Protein AF-A0A2V9H522-F1 (afdb_monomer_lite)

Secondary structure (DSSP, 8-state):
----S---EEEEETTEETEETTTEEE-TT--EE--SS--SSSEEEEEEEESS-TT-EEEEEEE--PPPPEEEEEESSEEESEEEEEEEEEE---TT-EEEETTEEPEEEEEETTEEEEEEEESS-EEEEEEEEEPSSS-EEPPPEEEEEE----SS-GGGSPSEET---TT--SS-TTSGGG---TTPPPPTTHHHHHHHH-TTSPP------SEETTEESS--EEEE-TT---B-EEESS-GGGSPPS-BS--TTSPPTTTTS--SS---EEEEETTTTEEEEEES-EEETTEEEESEEEEEE-

Structure (mmCIF, N/CA/C/O backbone):
data_AF-A0A2V9H522-F1
#
_entry.id   AF-A0A2V9H522-F1
#
loop_
_atom_site.group_PDB
_atom_site.id
_atom_site.type_symbol
_atom_site.label_atom_id
_atom_site.label_alt_id
_atom_site.label_comp_id
_atom_site.label_asym_id
_atom_site.label_entity_id
_atom_site.label_seq_id
_atom_site.pdbx_PDB_ins_code
_atom_site.Cartn_x
_atom_site.Cartn_y
_atom_site.Cartn_z
_atom_site.occupancy
_atom_site.B_iso_or_equiv
_atom_site.auth_seq_id
_atom_site.auth_comp_id
_atom_site.auth_asym_id
_atom_site.auth_atom_id
_atom_site.pdbx_PDB_model_num
ATOM 1 N N . MET A 1 1 ? 39.151 -26.572 -51.189 1.00 45.53 1 MET A N 1
ATOM 2 C CA . MET A 1 1 ? 39.180 -25.311 -50.421 1.00 45.53 1 MET A CA 1
ATOM 3 C C . MET A 1 1 ? 39.367 -25.676 -48.960 1.00 45.53 1 MET A C 1
ATOM 5 O O . MET A 1 1 ? 38.482 -26.307 -48.399 1.00 45.53 1 MET A O 1
ATOM 9 N N . SER A 1 2 ? 40.539 -25.410 -48.381 1.00 53.78 2 SER A N 1
ATOM 10 C CA . SER A 1 2 ? 40.753 -25.578 -46.941 1.00 53.78 2 SER A CA 1
ATOM 11 C C . SER A 1 2 ? 40.056 -24.422 -46.230 1.00 53.78 2 SER A C 1
ATOM 13 O O . SER A 1 2 ? 40.444 -23.272 -46.426 1.00 53.78 2 SER A O 1
ATOM 15 N N . GLY A 1 3 ? 39.010 -24.708 -45.455 1.00 59.16 3 GLY A N 1
ATOM 16 C CA . GLY A 1 3 ? 38.446 -23.713 -44.546 1.00 59.16 3 GLY A CA 1
ATOM 17 C C . GLY A 1 3 ? 39.536 -23.206 -43.603 1.00 59.16 3 GLY A C 1
ATOM 18 O O . GLY A 1 3 ? 40.419 -23.964 -43.198 1.00 59.16 3 GLY A O 1
ATOM 19 N N . THR A 1 4 ? 39.516 -21.916 -43.294 1.00 58.12 4 THR A N 1
ATOM 20 C CA . THR A 1 4 ? 40.429 -21.329 -42.313 1.00 58.12 4 THR A CA 1
ATOM 21 C C . THR A 1 4 ? 40.199 -21.978 -40.945 1.00 58.12 4 THR A C 1
ATOM 23 O O . THR A 1 4 ? 39.056 -22.141 -40.528 1.00 58.12 4 THR A O 1
ATOM 26 N N . THR A 1 5 ? 41.261 -22.338 -40.222 1.00 72.00 5 THR A N 1
ATOM 27 C CA . THR A 1 5 ? 41.184 -23.062 -38.935 1.00 72.00 5 THR A CA 1
ATOM 28 C C . THR A 1 5 ? 40.737 -22.207 -37.747 1.00 72.00 5 THR A C 1
ATOM 30 O O . THR A 1 5 ? 40.576 -22.741 -36.653 1.00 72.00 5 THR A O 1
ATOM 33 N N . ASN A 1 6 ? 40.551 -20.896 -37.932 1.00 79.94 6 ASN A N 1
ATOM 34 C CA . ASN A 1 6 ? 40.132 -19.976 -36.879 1.00 79.94 6 ASN A CA 1
ATOM 35 C C . ASN A 1 6 ? 38.609 -19.728 -36.945 1.00 79.94 6 ASN A C 1
ATOM 37 O O . ASN A 1 6 ? 38.170 -18.992 -37.829 1.00 79.94 6 ASN A O 1
ATOM 41 N N . PRO A 1 7 ? 37.803 -20.303 -36.029 1.00 81.69 7 PRO A N 1
ATOM 42 C CA . PRO A 1 7 ? 36.355 -20.103 -35.992 1.00 81.69 7 PRO A CA 1
ATOM 43 C C . PRO A 1 7 ? 35.932 -18.807 -35.277 1.00 81.69 7 PRO A C 1
ATOM 45 O O . PRO A 1 7 ? 34.737 -18.570 -35.118 1.00 81.69 7 PRO A O 1
ATOM 48 N N . ALA A 1 8 ? 36.875 -17.993 -34.788 1.00 88.69 8 ALA A N 1
ATOM 49 C CA . ALA A 1 8 ? 36.554 -16.810 -33.999 1.00 88.69 8 ALA A CA 1
ATOM 50 C C . ALA A 1 8 ? 35.873 -15.715 -34.834 1.00 88.69 8 ALA A C 1
ATOM 52 O O . ALA A 1 8 ? 36.138 -15.537 -36.027 1.00 88.69 8 ALA A O 1
ATOM 53 N N . VAL A 1 9 ? 35.018 -14.941 -34.168 1.00 94.06 9 VAL A N 1
ATOM 54 C CA . VAL A 1 9 ? 34.216 -13.874 -34.770 1.00 94.06 9 VAL A CA 1
ATOM 55 C C . VAL A 1 9 ? 34.305 -12.623 -33.900 1.00 94.06 9 VAL A C 1
ATOM 57 O O . VAL A 1 9 ? 34.305 -12.713 -32.674 1.00 94.06 9 VAL A O 1
ATOM 60 N N . SER A 1 10 ? 34.380 -11.452 -34.528 1.00 95.00 10 SER A N 1
ATOM 61 C CA . SER A 1 10 ? 34.257 -10.160 -33.852 1.00 95.00 10 SER A CA 1
ATOM 62 C C . SER A 1 10 ? 32.830 -9.636 -33.991 1.00 95.00 10 SER A C 1
ATOM 64 O O . SER A 1 10 ? 32.297 -9.568 -35.104 1.00 95.00 10 SER A O 1
ATOM 66 N N . TRP A 1 11 ? 32.223 -9.267 -32.864 1.00 97.56 11 TRP A N 1
ATOM 67 C CA . TRP A 1 11 ? 30.846 -8.788 -32.788 1.00 97.56 11 TRP A CA 1
ATOM 68 C C . TRP A 1 11 ? 30.783 -7.268 -32.666 1.00 97.56 11 TRP A C 1
ATOM 70 O O . TRP A 1 11 ? 31.504 -6.666 -31.867 1.00 97.56 11 TRP A O 1
ATOM 80 N N . SER A 1 12 ? 29.885 -6.642 -33.425 1.00 97.50 12 SER A N 1
ATOM 81 C CA . SER A 1 12 ? 29.573 -5.218 -33.295 1.00 97.50 12 SER A CA 1
ATOM 82 C C . SER A 1 12 ? 28.071 -4.941 -33.276 1.00 97.50 12 SER A C 1
ATOM 84 O O . SER A 1 12 ? 27.280 -5.673 -33.873 1.00 97.50 12 SER A O 1
ATOM 86 N N . VAL A 1 13 ? 27.697 -3.856 -32.593 1.00 97.94 13 VAL A N 1
ATOM 87 C CA . VAL A 1 13 ? 26.346 -3.276 -32.573 1.00 97.94 13 VAL A CA 1
ATOM 88 C C . VAL A 1 13 ? 26.419 -1.930 -33.282 1.00 97.94 13 VAL A C 1
ATOM 90 O O . VAL A 1 13 ? 27.234 -1.089 -32.913 1.00 97.94 13 VAL A O 1
ATOM 93 N N . ASN A 1 14 ? 25.605 -1.725 -34.318 1.00 96.38 14 ASN A N 1
ATOM 94 C CA . ASN A 1 14 ? 25.612 -0.517 -35.154 1.00 96.38 14 ASN A CA 1
ATOM 95 C C . ASN A 1 14 ? 27.018 -0.144 -35.675 1.00 96.38 14 ASN A C 1
ATOM 97 O O . ASN A 1 14 ? 27.350 1.027 -35.829 1.00 96.38 14 ASN A O 1
ATOM 101 N N . GLY A 1 15 ? 27.856 -1.154 -35.938 1.00 94.75 15 GLY A N 1
ATOM 102 C CA . GLY A 1 15 ? 29.234 -0.978 -36.403 1.00 94.75 15 GLY A CA 1
ATOM 103 C C . GLY A 1 15 ? 30.273 -0.733 -35.301 1.00 94.75 15 GLY A C 1
ATOM 104 O O . GLY A 1 15 ? 31.464 -0.751 -35.597 1.00 94.75 15 GLY A O 1
ATOM 105 N N . THR A 1 16 ? 29.869 -0.569 -34.038 1.00 97.00 16 THR A N 1
ATOM 106 C CA . THR A 1 16 ? 30.786 -0.446 -32.894 1.00 97.00 16 THR A CA 1
ATOM 107 C C . THR A 1 16 ? 31.071 -1.815 -32.283 1.00 97.00 16 THR A C 1
ATOM 109 O O . THR A 1 16 ? 30.156 -2.478 -31.791 1.00 97.00 16 THR A O 1
ATOM 112 N N . THR A 1 17 ? 32.332 -2.260 -32.302 1.00 96.75 17 THR A N 1
ATOM 113 C CA . THR A 1 17 ? 32.759 -3.523 -31.671 1.00 96.75 17 THR A CA 1
ATOM 114 C C . THR A 1 17 ? 32.362 -3.553 -30.197 1.00 96.75 17 THR A C 1
ATOM 116 O O . THR A 1 17 ? 32.656 -2.613 -29.465 1.00 96.75 17 THR A O 1
ATOM 119 N N . GLY A 1 18 ? 31.666 -4.607 -29.769 1.00 95.88 18 GLY A N 1
ATOM 120 C CA . GLY A 1 18 ? 31.135 -4.743 -28.405 1.00 95.88 18 GLY A CA 1
ATOM 121 C C . GLY A 1 18 ? 29.928 -3.852 -28.067 1.00 95.88 18 GLY A C 1
ATOM 122 O O . GLY A 1 18 ? 29.261 -4.097 -27.065 1.00 95.88 18 GLY A O 1
ATOM 123 N N . GLY A 1 19 ? 29.592 -2.874 -28.914 1.00 96.88 19 GLY A N 1
ATOM 124 C CA . GLY A 1 19 ? 28.451 -1.971 -28.753 1.00 96.88 19 GLY A CA 1
ATOM 125 C C . GLY A 1 19 ? 28.673 -0.804 -27.786 1.00 96.88 19 GLY A C 1
ATOM 126 O O . GLY A 1 19 ? 29.803 -0.437 -27.468 1.00 96.88 19 GLY A O 1
ATOM 127 N N . THR A 1 20 ? 27.576 -0.179 -27.354 1.00 95.94 20 THR A N 1
ATOM 128 C CA . THR A 1 20 ? 27.571 0.992 -26.458 1.00 95.94 20 THR A CA 1
ATOM 129 C C . THR A 1 20 ? 26.445 0.877 -25.435 1.00 95.94 20 THR A C 1
ATOM 131 O O . THR A 1 20 ? 25.473 0.158 -25.637 1.00 95.94 20 THR A O 1
ATOM 134 N N . THR A 1 21 ? 26.490 1.656 -24.356 1.00 93.62 21 THR A N 1
ATOM 135 C CA . THR A 1 21 ? 25.381 1.704 -23.385 1.00 93.62 21 THR A CA 1
ATOM 136 C C . THR A 1 21 ? 24.073 2.262 -23.963 1.00 93.62 21 THR A C 1
ATOM 138 O O . THR A 1 21 ? 23.021 2.059 -23.367 1.00 93.62 21 THR A O 1
ATOM 141 N N . THR A 1 22 ? 24.113 2.936 -25.119 1.00 93.25 22 THR A N 1
ATOM 142 C CA . THR A 1 22 ? 22.935 3.517 -25.788 1.00 93.25 22 THR A CA 1
ATOM 143 C C . THR A 1 22 ? 22.304 2.593 -26.827 1.00 93.25 22 THR A C 1
ATOM 145 O O . THR A 1 22 ? 21.095 2.635 -27.017 1.00 93.25 22 THR A O 1
ATOM 148 N N . SER A 1 23 ? 23.098 1.756 -27.503 1.00 94.06 23 SER A N 1
ATOM 149 C CA . SER A 1 23 ? 22.604 0.767 -28.479 1.00 94.06 23 SER A CA 1
ATOM 150 C C . SER A 1 23 ? 22.557 -0.658 -27.916 1.00 94.06 23 SER A C 1
ATOM 152 O O . SER A 1 23 ? 22.087 -1.570 -28.593 1.00 94.06 23 SER A O 1
ATOM 154 N N . GLY A 1 24 ? 23.031 -0.858 -26.686 1.00 96.38 24 GLY A N 1
ATOM 155 C CA . GLY A 1 24 ? 23.267 -2.163 -26.074 1.00 96.38 24 GLY A CA 1
ATOM 156 C C . GLY A 1 24 ? 24.660 -2.708 -26.382 1.00 96.38 24 GLY A C 1
ATOM 157 O O . GLY A 1 24 ? 25.361 -2.232 -27.283 1.00 96.38 24 GLY A O 1
ATOM 158 N N . THR A 1 25 ? 25.060 -3.715 -25.615 1.00 97.25 25 THR A N 1
ATOM 159 C CA . THR A 1 25 ? 26.374 -4.356 -25.714 1.00 97.25 25 THR A CA 1
ATOM 160 C C . THR A 1 25 ? 26.246 -5.792 -26.201 1.00 97.25 25 THR A C 1
ATOM 162 O O . THR A 1 25 ? 25.209 -6.427 -26.028 1.00 97.25 25 THR A O 1
ATOM 165 N N . ILE A 1 26 ? 27.295 -6.312 -26.833 1.00 97.50 26 ILE A N 1
ATOM 166 C CA . ILE A 1 26 ? 27.371 -7.708 -27.274 1.00 97.50 26 ILE A CA 1
ATOM 167 C C . ILE A 1 26 ? 28.707 -8.310 -26.843 1.00 97.50 26 ILE A C 1
ATOM 169 O O . ILE A 1 26 ? 29.757 -7.697 -27.045 1.00 97.50 26 ILE A O 1
ATOM 173 N N . ASP A 1 27 ? 28.668 -9.481 -26.211 1.00 95.62 27 ASP A N 1
ATOM 174 C CA . ASP A 1 27 ? 29.878 -10.168 -25.756 1.00 95.62 27 ASP A CA 1
ATOM 175 C C . ASP A 1 27 ? 30.561 -10.966 -26.886 1.00 95.62 27 ASP A C 1
ATOM 177 O O . ASP A 1 27 ? 30.080 -11.054 -28.018 1.00 95.62 27 ASP A O 1
ATOM 181 N N . THR A 1 28 ? 31.715 -11.567 -26.590 1.00 93.56 28 THR A N 1
ATOM 182 C CA . THR A 1 28 ? 32.471 -12.377 -27.561 1.00 93.56 28 THR A CA 1
ATOM 183 C C . THR A 1 28 ? 31.778 -13.689 -27.941 1.00 93.56 28 THR A C 1
ATOM 185 O O . THR A 1 28 ? 32.116 -14.267 -28.974 1.00 93.56 28 THR A O 1
ATOM 188 N N . SER A 1 29 ? 30.799 -14.143 -27.152 1.00 92.94 29 SER A N 1
ATOM 189 C CA . SER A 1 29 ? 29.962 -15.313 -27.446 1.00 92.94 29 SER A CA 1
ATOM 190 C C . SER A 1 29 ? 28.741 -14.960 -28.305 1.00 92.94 29 SER A C 1
ATOM 192 O O . SER A 1 29 ? 28.015 -15.856 -28.725 1.00 92.94 29 SER A O 1
ATOM 194 N N . GLY A 1 30 ? 28.523 -13.673 -28.598 1.00 92.69 30 GLY A N 1
ATOM 195 C CA . GLY A 1 30 ? 27.377 -13.184 -29.359 1.00 92.69 30 GLY A CA 1
ATOM 196 C C . GLY A 1 30 ? 26.125 -12.938 -28.513 1.00 92.69 30 GLY A C 1
ATOM 197 O O . GLY A 1 30 ? 25.051 -12.735 -29.078 1.00 92.69 30 GLY A O 1
ATOM 198 N N . ASN A 1 31 ? 26.229 -12.928 -27.179 1.00 95.44 31 ASN A N 1
ATOM 199 C CA . ASN A 1 31 ? 25.099 -12.597 -26.316 1.00 95.44 31 ASN A CA 1
ATOM 200 C C . ASN A 1 31 ? 24.924 -11.081 -26.255 1.00 95.44 31 ASN A C 1
ATOM 202 O O . ASN A 1 31 ? 25.805 -10.349 -25.796 1.00 95.44 31 ASN A O 1
ATOM 206 N N . TYR A 1 32 ? 23.769 -10.613 -26.715 1.00 95.88 32 TYR A N 1
ATOM 207 C CA . TYR A 1 32 ? 23.407 -9.204 -26.695 1.00 95.88 32 TYR A CA 1
ATOM 208 C C . TYR A 1 32 ? 22.666 -8.832 -25.404 1.00 95.88 32 TYR A C 1
ATOM 210 O O . TYR A 1 32 ? 21.736 -9.523 -24.989 1.00 95.88 32 TYR A O 1
ATOM 218 N N . THR A 1 33 ? 23.041 -7.704 -24.802 1.00 95.56 33 THR A N 1
ATOM 219 C CA . THR A 1 33 ? 22.343 -7.070 -23.678 1.00 95.56 33 THR A CA 1
ATOM 220 C C . THR A 1 33 ? 21.752 -5.739 -24.135 1.00 95.56 33 THR A C 1
ATOM 222 O O . THR A 1 33 ? 22.480 -4.828 -24.540 1.00 95.56 33 THR A O 1
ATOM 225 N N . ALA A 1 34 ? 20.424 -5.624 -24.060 1.00 93.44 34 ALA A N 1
ATOM 226 C CA . ALA A 1 34 ? 19.705 -4.410 -24.435 1.00 93.44 34 ALA A CA 1
ATOM 227 C C . ALA A 1 34 ? 20.054 -3.226 -23.510 1.00 93.44 34 ALA A C 1
ATOM 229 O O . ALA A 1 34 ? 20.316 -3.430 -22.320 1.00 93.44 34 ALA A O 1
ATOM 230 N N . PRO A 1 35 ? 20.042 -1.984 -24.025 1.00 92.62 35 PRO A N 1
ATOM 231 C CA . PRO A 1 35 ? 20.231 -0.798 -23.202 1.00 92.62 35 PRO A CA 1
ATOM 232 C C . PRO A 1 35 ? 19.041 -0.592 -22.252 1.00 92.62 35 PRO A C 1
ATOM 234 O O . PRO A 1 35 ? 17.925 -1.034 -22.521 1.00 92.62 35 PRO A O 1
ATOM 237 N N . ALA A 1 36 ? 19.267 0.128 -21.149 1.00 85.69 36 ALA A N 1
ATOM 238 C CA . ALA A 1 36 ? 18.215 0.437 -20.173 1.00 85.69 36 ALA A CA 1
ATOM 239 C C . ALA A 1 36 ? 17.115 1.358 -20.737 1.00 85.69 36 ALA A C 1
ATOM 241 O O . ALA A 1 36 ? 15.971 1.301 -20.294 1.00 85.69 36 ALA A O 1
ATOM 242 N N . ALA A 1 37 ? 17.463 2.197 -21.716 1.00 88.38 37 ALA A N 1
ATOM 243 C CA . ALA A 1 37 ? 16.530 3.013 -22.481 1.00 88.38 37 ALA A CA 1
ATOM 244 C C . ALA A 1 37 ? 16.628 2.631 -23.958 1.00 88.38 37 ALA A C 1
ATOM 246 O O . ALA A 1 37 ? 17.730 2.466 -24.484 1.00 88.38 37 ALA A O 1
ATOM 247 N N . LEU A 1 38 ? 15.482 2.501 -24.626 1.00 91.88 38 LEU A N 1
ATOM 248 C CA . LEU A 1 38 ? 15.458 2.151 -26.040 1.00 91.88 38 LEU A CA 1
ATOM 249 C C . LEU A 1 38 ? 16.067 3.276 -26.895 1.00 91.88 38 LEU A C 1
ATOM 251 O O . LEU A 1 38 ? 15.751 4.448 -26.673 1.00 91.88 38 LEU A O 1
ATOM 255 N N . PRO A 1 39 ? 16.906 2.944 -27.893 1.00 92.12 39 PRO A N 1
ATOM 256 C CA . PRO A 1 39 ? 17.404 3.927 -28.842 1.00 92.12 39 PRO A CA 1
ATOM 257 C C . PRO A 1 39 ? 16.268 4.448 -29.733 1.00 92.12 39 PRO A C 1
ATOM 259 O O . PRO A 1 39 ? 15.235 3.797 -29.898 1.00 92.12 39 PRO A O 1
ATOM 262 N N . ASN A 1 40 ? 16.470 5.619 -30.338 1.00 89.69 40 ASN A N 1
ATOM 263 C CA . ASN A 1 40 ? 15.585 6.161 -31.367 1.00 89.69 40 ASN A CA 1
ATOM 264 C C . ASN A 1 40 ? 16.394 6.408 -32.655 1.00 89.69 40 ASN A C 1
ATOM 266 O O . ASN A 1 40 ? 17.256 7.290 -32.646 1.00 89.69 40 ASN A O 1
ATOM 270 N N . PRO A 1 41 ? 16.155 5.655 -33.746 1.00 91.62 41 PRO A N 1
ATOM 271 C CA . PRO A 1 41 ? 15.150 4.595 -33.898 1.00 91.62 41 PRO A CA 1
ATOM 272 C C . PRO A 1 41 ? 15.444 3.359 -33.030 1.00 91.62 41 PRO A C 1
ATOM 274 O O . PRO A 1 41 ? 16.598 3.047 -32.749 1.00 91.62 41 PRO A O 1
ATOM 277 N N . ASN A 1 42 ? 14.404 2.609 -32.648 1.00 94.75 42 ASN A N 1
ATOM 278 C CA . ASN A 1 42 ? 14.508 1.419 -31.786 1.00 94.75 42 ASN A CA 1
ATOM 279 C C . ASN A 1 42 ? 15.026 0.171 -32.521 1.00 94.75 42 ASN A C 1
ATOM 281 O O . ASN A 1 42 ? 14.764 -0.954 -32.104 1.00 94.75 42 ASN A O 1
ATOM 285 N N . THR A 1 43 ? 15.723 0.353 -33.638 1.00 96.06 43 THR A N 1
ATOM 286 C CA . THR A 1 43 ? 16.298 -0.735 -34.428 1.00 96.06 43 THR A CA 1
ATOM 287 C C . THR A 1 43 ? 17.813 -0.631 -34.389 1.00 96.06 43 THR A C 1
ATOM 289 O O . THR A 1 43 ? 18.375 0.446 -34.581 1.00 96.06 43 THR A O 1
ATOM 292 N N . ILE A 1 44 ? 18.471 -1.761 -34.160 1.00 97.12 44 ILE A N 1
ATOM 293 C CA . ILE A 1 44 ? 19.926 -1.894 -34.180 1.00 97.12 44 ILE A CA 1
ATOM 294 C C . ILE A 1 44 ? 20.353 -2.905 -35.244 1.00 97.12 44 ILE A C 1
ATOM 296 O O . ILE A 1 44 ? 19.561 -3.736 -35.684 1.00 97.12 44 ILE A O 1
ATOM 300 N N . THR A 1 45 ? 21.620 -2.861 -35.637 1.00 97.69 45 THR A N 1
ATOM 301 C CA . THR A 1 45 ? 22.248 -3.862 -36.504 1.00 97.69 45 THR A CA 1
ATOM 302 C C . THR A 1 45 ? 23.323 -4.606 -35.729 1.00 97.69 45 THR A C 1
ATOM 304 O O . THR A 1 45 ? 24.278 -3.992 -35.258 1.00 97.69 45 THR A O 1
ATOM 307 N N . ILE A 1 46 ? 23.197 -5.927 -35.626 1.00 97.56 46 ILE A N 1
ATOM 308 C CA . ILE A 1 46 ? 24.250 -6.807 -35.114 1.00 97.56 46 ILE A CA 1
ATOM 309 C C . ILE A 1 46 ? 25.063 -7.319 -36.295 1.00 97.56 46 ILE A C 1
ATOM 311 O O . ILE A 1 46 ? 24.490 -7.794 -37.277 1.00 97.56 46 ILE A O 1
ATOM 315 N N . ARG A 1 47 ? 26.392 -7.248 -36.201 1.00 97.44 47 ARG A N 1
ATOM 316 C CA . ARG A 1 47 ? 27.305 -7.772 -37.222 1.00 97.44 47 ARG A CA 1
ATOM 317 C C . ARG A 1 47 ? 28.338 -8.704 -36.604 1.00 97.44 47 ARG A C 1
ATOM 319 O O . ARG A 1 47 ? 28.992 -8.344 -35.629 1.00 97.44 47 ARG A O 1
ATOM 326 N N . ALA A 1 48 ? 28.514 -9.862 -37.233 1.00 97.00 48 ALA A N 1
ATOM 327 C CA . ALA A 1 48 ? 29.566 -10.824 -36.941 1.00 97.00 48 ALA A CA 1
ATOM 328 C C . ALA A 1 48 ? 30.588 -10.793 -38.087 1.00 97.00 48 ALA A C 1
ATOM 330 O O . ALA A 1 48 ? 30.221 -10.995 -39.246 1.00 97.00 48 ALA A O 1
ATOM 331 N N . THR A 1 49 ? 31.854 -10.513 -37.784 1.00 96.25 49 THR A N 1
ATOM 332 C CA . THR A 1 49 ? 32.950 -10.458 -38.770 1.00 96.25 49 THR A CA 1
ATOM 333 C C . THR A 1 49 ? 33.955 -11.568 -38.499 1.00 96.25 49 THR A C 1
ATOM 335 O O . THR A 1 49 ? 34.409 -11.707 -37.363 1.00 96.25 49 THR A O 1
ATOM 338 N N . SER A 1 50 ? 34.300 -12.359 -39.518 1.00 94.38 50 SER A N 1
ATOM 339 C CA . SER A 1 50 ? 35.259 -13.459 -39.377 1.00 94.38 50 SER A CA 1
ATOM 340 C C . SER A 1 50 ? 36.626 -12.933 -38.939 1.00 94.38 50 SER A C 1
ATOM 342 O O . SER A 1 50 ? 37.170 -12.005 -39.535 1.00 94.38 50 SER A O 1
ATOM 344 N N . ALA A 1 51 ? 37.206 -13.545 -37.904 1.00 90.00 51 ALA A N 1
ATOM 345 C CA . ALA A 1 51 ? 38.570 -13.233 -37.486 1.00 90.00 51 ALA A CA 1
ATOM 346 C C . ALA A 1 51 ? 39.622 -13.784 -38.466 1.00 90.00 51 ALA A C 1
ATOM 348 O O . ALA A 1 51 ? 40.767 -13.340 -38.449 1.00 90.00 51 ALA A O 1
ATOM 349 N N . ALA A 1 52 ? 39.252 -14.760 -39.301 1.00 90.44 52 ALA A N 1
ATOM 350 C CA . ALA A 1 52 ? 40.137 -15.350 -40.302 1.00 90.44 52 ALA A CA 1
ATOM 351 C C . ALA A 1 52 ? 40.134 -14.592 -41.640 1.00 90.44 52 ALA A C 1
ATOM 353 O O . ALA A 1 52 ? 41.116 -14.649 -42.375 1.00 90.44 52 ALA A O 1
ATOM 354 N N . ASP A 1 53 ? 39.038 -13.896 -41.949 1.00 91.19 53 ASP A N 1
ATOM 355 C CA . ASP A 1 53 ? 38.867 -13.085 -43.155 1.00 91.19 53 ASP A CA 1
ATOM 356 C C . ASP A 1 53 ? 37.975 -11.880 -42.834 1.00 91.19 53 ASP A C 1
ATOM 358 O O . ASP A 1 53 ? 36.751 -11.989 -42.774 1.00 91.19 53 ASP A O 1
ATOM 362 N N . ALA A 1 54 ? 38.589 -10.710 -42.654 1.00 89.38 54 ALA A N 1
ATOM 363 C CA . ALA A 1 54 ? 37.875 -9.486 -42.291 1.00 89.38 54 ALA A CA 1
ATOM 364 C C . ALA A 1 54 ? 36.899 -8.985 -43.378 1.00 89.38 54 ALA A C 1
ATOM 366 O O . ALA A 1 54 ? 36.072 -8.116 -43.098 1.00 89.38 54 ALA A O 1
ATOM 367 N N . SER A 1 55 ? 36.975 -9.512 -44.608 1.00 91.75 55 SER A N 1
ATOM 368 C CA . SER A 1 55 ? 36.014 -9.205 -45.673 1.00 91.75 55 SER A CA 1
ATOM 369 C C . SER A 1 55 ? 34.722 -10.028 -45.564 1.00 91.75 55 SER A C 1
ATOM 371 O O . SER A 1 55 ? 33.679 -9.611 -46.071 1.00 91.75 55 SER A O 1
ATOM 373 N N . ALA A 1 56 ? 34.756 -11.155 -44.845 1.00 93.75 56 ALA A N 1
ATOM 374 C CA . ALA A 1 56 ? 33.609 -12.022 -44.625 1.00 93.75 56 ALA A CA 1
ATOM 375 C C . ALA A 1 56 ? 32.835 -11.610 -43.358 1.00 93.75 56 ALA A C 1
ATOM 377 O O . ALA A 1 56 ? 33.354 -11.638 -42.239 1.00 93.75 56 ALA A O 1
ATOM 378 N N . SER A 1 57 ? 31.555 -11.260 -43.516 1.00 95.62 57 SER A N 1
ATOM 379 C CA . SER A 1 57 ? 30.678 -10.926 -42.387 1.00 95.62 57 SER A CA 1
ATOM 380 C C . SER A 1 57 ? 29.213 -11.254 -42.657 1.00 95.62 57 SER A C 1
ATOM 382 O O . SER A 1 57 ? 28.778 -11.232 -43.805 1.00 95.62 57 SER A O 1
ATOM 384 N N . GLY A 1 58 ? 28.452 -11.484 -41.588 1.00 96.38 58 GLY A N 1
ATOM 385 C CA . GLY A 1 58 ? 26.991 -11.543 -41.605 1.00 96.38 58 GLY A CA 1
ATOM 386 C C . GLY A 1 58 ? 26.400 -10.459 -40.707 1.00 96.38 58 GLY A C 1
ATOM 387 O O . GLY A 1 58 ? 27.008 -10.084 -39.702 1.00 96.38 58 GLY A O 1
ATOM 388 N N . SER A 1 59 ? 25.223 -9.946 -41.057 1.00 96.50 59 SER A N 1
ATOM 389 C CA . SER A 1 59 ? 24.521 -8.940 -40.256 1.00 96.50 59 SER A CA 1
ATOM 390 C C . SER A 1 59 ? 23.030 -9.221 -40.156 1.00 96.50 59 SER A C 1
ATOM 392 O O . SER A 1 59 ? 22.432 -9.709 -41.113 1.00 96.50 59 SER A O 1
ATOM 394 N N . SER A 1 60 ? 22.430 -8.838 -39.032 1.00 96.56 60 SER A N 1
ATOM 395 C CA . SER A 1 60 ? 20.983 -8.863 -38.814 1.00 96.56 60 SER A CA 1
ATOM 396 C C . SER A 1 60 ? 20.517 -7.546 -38.211 1.00 96.56 60 SER A C 1
ATOM 398 O O . SER A 1 60 ? 21.185 -6.994 -37.335 1.00 96.56 60 SER A O 1
ATOM 400 N N . SER A 1 61 ? 19.354 -7.064 -38.646 1.00 95.75 61 SER A N 1
ATOM 401 C CA . SER A 1 61 ? 18.646 -5.993 -37.944 1.00 95.75 61 SER A CA 1
ATOM 402 C C . SER A 1 61 ? 17.796 -6.584 -36.817 1.00 95.75 61 SER A C 1
ATOM 404 O O . SER A 1 61 ? 17.283 -7.697 -36.937 1.00 95.75 61 SER A O 1
ATOM 406 N N . VAL A 1 62 ? 17.694 -5.863 -35.702 1.00 95.31 62 VAL A N 1
ATOM 407 C CA . VAL A 1 62 ? 16.911 -6.251 -34.524 1.00 95.31 62 VAL A CA 1
ATOM 408 C C . VAL A 1 62 ? 16.123 -5.040 -34.051 1.00 95.31 62 VAL A C 1
ATOM 410 O O . VAL A 1 62 ? 16.700 -3.984 -33.795 1.00 95.31 62 VAL A O 1
ATOM 413 N N . THR A 1 63 ? 14.809 -5.194 -33.913 1.00 95.94 63 THR A N 1
ATOM 414 C CA . THR A 1 63 ? 13.941 -4.181 -33.307 1.00 95.94 63 THR A CA 1
ATOM 415 C C . THR A 1 63 ? 13.827 -4.443 -31.810 1.00 95.94 63 THR A C 1
ATOM 417 O O . THR A 1 63 ? 13.439 -5.530 -31.387 1.00 95.94 63 THR A O 1
ATOM 420 N N . LEU A 1 64 ? 14.165 -3.441 -31.007 1.00 95.38 64 LEU A N 1
ATOM 421 C CA . LEU A 1 64 ? 14.109 -3.489 -29.554 1.00 95.38 64 LEU A CA 1
ATOM 422 C C . LEU A 1 64 ? 12.739 -3.007 -29.067 1.00 95.38 64 LEU A C 1
ATOM 424 O O . LEU A 1 64 ? 12.232 -1.971 -29.506 1.00 95.38 64 LEU A O 1
ATOM 428 N N . LEU A 1 65 ? 12.146 -3.768 -28.153 1.00 95.31 65 LEU A N 1
ATOM 429 C CA . LEU A 1 65 ? 10.827 -3.527 -27.575 1.00 95.31 65 LEU A CA 1
ATOM 430 C C . LEU A 1 65 ? 10.959 -3.357 -26.061 1.00 95.31 65 LEU A C 1
ATOM 432 O O . LEU A 1 65 ? 11.841 -3.961 -25.448 1.00 95.31 65 LEU A O 1
ATOM 436 N N . ASN A 1 66 ? 10.078 -2.560 -25.456 1.00 95.12 66 ASN A N 1
ATOM 437 C CA . ASN A 1 66 ? 10.003 -2.483 -24.004 1.00 95.12 66 ASN A CA 1
ATOM 438 C C . ASN A 1 66 ? 9.617 -3.856 -23.434 1.00 95.12 66 ASN A C 1
ATOM 440 O O . ASN A 1 66 ? 8.815 -4.576 -24.037 1.00 95.12 66 ASN A O 1
ATOM 444 N N . PRO A 1 67 ? 10.187 -4.245 -22.283 1.00 95.00 67 PRO A N 1
ATOM 445 C CA . PRO A 1 67 ? 9.857 -5.517 -21.667 1.00 95.00 67 PRO A CA 1
ATOM 446 C C . PRO A 1 67 ? 8.425 -5.506 -21.125 1.00 95.00 67 PRO A C 1
ATOM 448 O O . PRO A 1 67 ? 7.893 -4.454 -20.765 1.00 95.00 67 PRO A O 1
ATOM 451 N N . THR A 1 68 ? 7.833 -6.689 -20.966 1.00 96.81 68 THR A N 1
ATOM 452 C CA . THR A 1 68 ? 6.591 -6.837 -20.199 1.00 96.81 68 THR A CA 1
ATOM 453 C C . THR A 1 68 ? 6.863 -6.585 -18.715 1.00 96.81 68 THR A C 1
ATOM 455 O O . THR A 1 68 ? 7.726 -7.268 -18.143 1.00 96.81 68 THR A O 1
ATOM 458 N N . PRO A 1 69 ? 6.181 -5.607 -18.088 1.00 98.12 69 PRO A N 1
ATOM 459 C CA . PRO A 1 69 ? 6.365 -5.311 -16.676 1.00 98.12 69 PRO A CA 1
ATOM 460 C C . PRO A 1 69 ? 5.795 -6.438 -15.811 1.00 98.12 69 PRO A C 1
ATOM 462 O O . PRO A 1 69 ? 4.820 -7.094 -16.178 1.00 98.12 69 PRO A O 1
ATOM 465 N N . SER A 1 70 ? 6.385 -6.648 -14.636 1.00 98.12 70 SER A N 1
ATOM 466 C CA . SER A 1 70 ? 5.856 -7.569 -13.628 1.00 98.12 70 SER A CA 1
ATOM 467 C C . SER A 1 70 ? 5.474 -6.780 -12.392 1.00 98.12 70 SER A C 1
ATOM 469 O O . SER A 1 70 ? 6.339 -6.182 -11.759 1.00 98.12 70 SER A O 1
ATOM 471 N N . LEU A 1 71 ? 4.195 -6.812 -12.037 1.00 98.25 71 LEU A N 1
ATOM 472 C CA . LEU A 1 71 ? 3.671 -6.227 -10.811 1.00 98.25 71 LEU A CA 1
ATOM 473 C C . LEU A 1 71 ? 3.715 -7.277 -9.696 1.00 98.25 71 LEU A C 1
ATOM 475 O O . LEU A 1 71 ? 3.250 -8.395 -9.901 1.00 98.25 71 LEU A O 1
ATOM 479 N N . THR A 1 72 ? 4.291 -6.936 -8.541 1.00 96.25 72 THR A N 1
ATOM 480 C CA . THR A 1 72 ? 4.405 -7.858 -7.395 1.00 96.25 72 THR A CA 1
ATOM 481 C C . THR A 1 72 ? 3.762 -7.330 -6.121 1.00 96.25 72 THR A C 1
ATOM 483 O O . THR A 1 72 ? 3.456 -8.128 -5.242 1.00 96.25 72 THR A O 1
ATOM 486 N N . GLY A 1 73 ? 3.546 -6.018 -5.996 1.00 91.94 73 GLY A N 1
ATOM 487 C CA . GLY A 1 73 ? 2.890 -5.455 -4.822 1.00 91.94 73 GLY A CA 1
ATOM 488 C C . GLY A 1 73 ? 2.390 -4.029 -5.017 1.00 91.94 73 GLY A C 1
ATOM 489 O O . GLY A 1 73 ? 2.866 -3.284 -5.876 1.00 91.94 73 GLY A O 1
ATOM 490 N N . ILE A 1 74 ? 1.428 -3.666 -4.176 1.00 95.88 74 ILE A N 1
ATOM 491 C CA . ILE A 1 74 ? 0.898 -2.314 -4.012 1.00 95.88 74 ILE A CA 1
ATOM 492 C C . ILE A 1 74 ? 0.839 -2.001 -2.514 1.00 95.88 74 ILE A C 1
ATOM 494 O O . ILE A 1 74 ? 0.595 -2.895 -1.704 1.00 95.88 74 ILE A O 1
ATOM 498 N N . ASN A 1 75 ? 1.096 -0.753 -2.139 1.00 84.25 75 ASN A N 1
ATOM 499 C CA . ASN A 1 75 ? 0.964 -0.273 -0.768 1.00 84.25 75 ASN A CA 1
ATOM 500 C C . ASN A 1 75 ? 0.384 1.153 -0.782 1.00 84.25 75 ASN A C 1
ATOM 502 O O . ASN A 1 75 ? 0.980 2.013 -1.439 1.00 84.25 75 ASN A O 1
ATOM 506 N N . PRO A 1 76 ? -0.730 1.418 -0.079 1.00 88.94 76 PRO A N 1
ATOM 507 C CA . PRO A 1 76 ? -1.553 0.463 0.678 1.00 88.94 76 PRO A CA 1
ATOM 508 C C . PRO A 1 76 ? -2.301 -0.537 -0.223 1.00 88.94 76 PRO A C 1
ATOM 510 O O . PRO A 1 76 ? -2.519 -0.287 -1.406 1.00 88.94 76 PRO A O 1
ATOM 513 N N . ALA A 1 77 ? -2.671 -1.696 0.338 1.00 79.81 77 ALA A N 1
ATOM 514 C CA . ALA A 1 77 ? -3.481 -2.717 -0.346 1.00 79.81 77 ALA A CA 1
ATOM 515 C C . ALA A 1 77 ? -4.996 -2.416 -0.297 1.00 79.81 77 ALA A C 1
ATOM 517 O O . ALA A 1 77 ? -5.794 -3.071 -0.972 1.00 79.81 77 ALA A O 1
ATOM 518 N N . SER A 1 78 ? -5.384 -1.404 0.482 1.00 82.81 78 SER A N 1
ATOM 519 C CA . SER A 1 78 ? -6.748 -0.899 0.602 1.00 82.81 78 SER A CA 1
ATOM 520 C C . SER A 1 78 ? -6.764 0.614 0.795 1.00 82.81 78 SER A C 1
ATOM 522 O O . SER A 1 78 ? -5.908 1.152 1.495 1.00 82.81 78 SER A O 1
ATOM 524 N N . VAL A 1 79 ? -7.747 1.291 0.211 1.00 82.94 79 VAL A N 1
ATOM 525 C CA . VAL A 1 79 ? -7.953 2.745 0.318 1.00 82.94 79 VAL A CA 1
ATOM 526 C C . VAL A 1 79 ? -9.442 3.050 0.485 1.00 82.94 79 VAL A C 1
ATOM 528 O O . VAL A 1 79 ? -10.279 2.208 0.173 1.00 82.94 79 VAL A O 1
ATOM 531 N N . GLY A 1 80 ? -9.791 4.249 0.945 1.00 79.12 80 GLY A N 1
ATOM 532 C CA . GLY A 1 80 ? -11.177 4.724 0.919 1.00 79.12 80 GLY A CA 1
ATOM 533 C C . GLY A 1 80 ? -11.586 5.295 -0.443 1.00 79.12 80 GLY A C 1
ATOM 534 O O . GLY A 1 80 ? -10.749 5.536 -1.319 1.00 79.12 80 GLY A O 1
ATOM 535 N N . THR A 1 81 ? -12.881 5.570 -0.617 1.00 82.88 81 THR A N 1
ATOM 536 C CA . THR A 1 81 ? -13.342 6.477 -1.681 1.00 82.88 81 THR A CA 1
ATOM 537 C C . THR A 1 81 ? -12.718 7.864 -1.521 1.00 82.88 81 THR A C 1
ATOM 539 O O . THR A 1 81 ? -12.535 8.340 -0.404 1.00 82.88 81 THR A O 1
ATOM 542 N N . GLY A 1 82 ? -12.459 8.552 -2.629 1.00 81.56 82 GLY A N 1
ATOM 543 C CA . GLY A 1 82 ? -11.741 9.824 -2.657 1.00 81.56 82 GLY A CA 1
ATOM 544 C C . GLY A 1 82 ? -10.340 9.670 -3.234 1.00 81.56 82 GLY A C 1
ATOM 545 O O . GLY A 1 82 ? -10.061 8.716 -3.963 1.00 81.56 82 GLY A O 1
ATOM 546 N N . ASN A 1 83 ? -9.478 10.647 -2.957 1.00 85.44 83 ASN A N 1
ATOM 547 C CA . ASN A 1 83 ? -8.112 10.667 -3.470 1.00 85.44 83 ASN A CA 1
ATOM 548 C C . ASN A 1 83 ? -7.234 9.667 -2.712 1.00 85.44 83 ASN A C 1
ATOM 550 O O . ASN A 1 83 ? -7.321 9.567 -1.492 1.00 85.44 83 ASN A O 1
ATOM 554 N N . PHE A 1 84 ? -6.334 8.996 -3.422 1.00 85.44 84 PHE A N 1
ATOM 555 C CA . PHE A 1 84 ? -5.375 8.069 -2.830 1.00 85.44 84 PHE A CA 1
ATOM 556 C C . PHE A 1 84 ? -4.008 8.149 -3.516 1.00 85.44 84 PHE A C 1
ATOM 558 O O . PHE A 1 84 ? -3.878 8.619 -4.652 1.00 85.44 84 PHE A O 1
ATOM 565 N N . SER A 1 85 ? -2.984 7.644 -2.827 1.00 88.88 85 SER A N 1
ATOM 566 C CA . SER A 1 85 ? -1.644 7.413 -3.366 1.00 88.88 85 SER A CA 1
ATOM 567 C C . SER A 1 85 ? -1.260 5.942 -3.210 1.00 88.88 85 SER A C 1
ATOM 569 O O . SER A 1 85 ? -1.669 5.282 -2.262 1.00 88.88 85 SER A O 1
ATOM 571 N N . LEU A 1 86 ? -0.491 5.421 -4.165 1.00 89.06 86 LEU A N 1
ATOM 572 C CA . LEU A 1 86 ? 0.020 4.055 -4.171 1.00 89.06 86 LEU A CA 1
ATOM 573 C C . LEU A 1 86 ? 1.529 4.070 -4.394 1.00 89.06 86 LEU A C 1
ATOM 575 O O . LEU A 1 86 ? 2.026 4.706 -5.327 1.00 89.06 86 LEU A O 1
ATOM 579 N N . MET A 1 87 ? 2.245 3.289 -3.595 1.00 91.25 87 MET A N 1
ATOM 580 C CA . MET A 1 87 ? 3.556 2.764 -3.944 1.00 91.25 87 MET A CA 1
ATOM 581 C C . MET A 1 87 ? 3.366 1.419 -4.645 1.00 91.25 87 MET A C 1
ATOM 583 O O . MET A 1 87 ? 2.752 0.505 -4.099 1.00 91.25 87 MET A O 1
ATOM 587 N N . VAL A 1 88 ? 3.913 1.288 -5.849 1.00 98.00 88 VAL A N 1
ATOM 588 C CA . VAL A 1 88 ? 3.781 0.095 -6.688 1.00 98.00 88 VAL A CA 1
ATOM 589 C C . VAL A 1 88 ? 5.151 -0.552 -6.841 1.00 98.00 88 VAL A C 1
ATOM 591 O O . VAL A 1 88 ? 6.099 0.104 -7.276 1.00 98.00 88 VAL A O 1
ATOM 594 N N . THR A 1 89 ? 5.270 -1.830 -6.486 1.00 97.00 89 THR A N 1
ATOM 595 C CA . T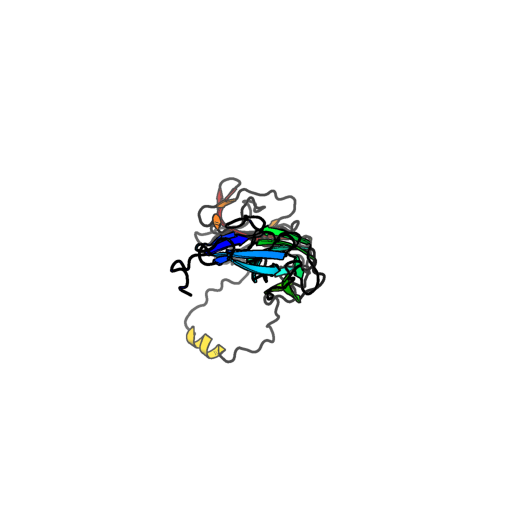HR A 1 89 ? 6.527 -2.588 -6.530 1.00 97.00 89 THR A CA 1
ATOM 596 C C . THR A 1 89 ? 6.467 -3.706 -7.562 1.00 97.00 89 THR A C 1
ATOM 598 O O . THR A 1 89 ? 5.431 -4.338 -7.787 1.00 97.00 89 THR A O 1
ATOM 601 N N . GLY A 1 90 ? 7.593 -3.947 -8.224 1.00 98.06 90 GLY A N 1
ATOM 602 C CA . GLY A 1 90 ? 7.658 -4.922 -9.300 1.00 98.06 90 GLY A CA 1
ATOM 603 C C . GLY A 1 90 ? 9.028 -5.019 -9.946 1.00 98.06 90 GLY A C 1
ATOM 604 O O . GLY A 1 90 ? 10.058 -4.791 -9.316 1.00 98.06 90 GLY A O 1
ATOM 605 N N . SER A 1 91 ? 9.044 -5.372 -11.226 1.00 97.69 91 SER A N 1
ATOM 606 C CA . SER A 1 91 ? 10.253 -5.382 -12.044 1.00 97.69 91 SER A CA 1
ATOM 607 C C . SER A 1 91 ? 9.954 -5.001 -13.488 1.00 97.69 91 SER A C 1
ATOM 609 O O . SER A 1 91 ? 8.816 -5.094 -13.957 1.00 97.69 91 SER A O 1
ATOM 611 N N . LYS A 1 92 ? 11.015 -4.616 -14.209 1.00 96.50 92 LYS A N 1
ATOM 612 C CA . LYS A 1 92 ? 10.976 -4.254 -15.633 1.00 96.50 92 LYS A CA 1
ATOM 613 C C . LYS A 1 92 ? 10.076 -3.050 -15.926 1.00 96.50 92 LYS A C 1
ATOM 615 O O . LYS A 1 92 ? 9.583 -2.916 -17.043 1.00 96.50 92 LYS A O 1
ATOM 620 N N . PHE A 1 93 ? 9.876 -2.164 -14.956 1.00 97.75 93 PHE A N 1
ATOM 621 C CA . PHE A 1 93 ? 9.295 -0.857 -15.236 1.00 97.75 93 PHE A CA 1
ATOM 622 C C . PHE A 1 93 ? 10.299 -0.023 -16.031 1.00 97.75 93 PHE A C 1
ATOM 624 O O . PHE A 1 93 ? 11.507 -0.088 -15.788 1.00 97.75 93 PHE A O 1
ATOM 631 N N . VAL A 1 94 ? 9.808 0.761 -16.982 1.00 96.19 94 VAL A N 1
ATOM 632 C CA . VAL A 1 94 ? 10.629 1.707 -17.747 1.00 96.19 94 VAL A CA 1
ATOM 633 C C . VAL A 1 94 ? 10.114 3.127 -17.543 1.00 96.19 94 VAL A C 1
ATOM 635 O O . VAL A 1 94 ? 8.985 3.333 -17.096 1.00 96.19 94 VAL A O 1
ATOM 638 N N . SER A 1 95 ? 10.932 4.125 -17.877 1.00 95.31 95 SER A N 1
ATOM 639 C CA . SER A 1 95 ? 10.472 5.515 -17.874 1.00 95.31 95 SER A CA 1
ATOM 640 C C . SER A 1 95 ? 9.255 5.667 -18.797 1.00 95.31 95 SER A C 1
ATOM 642 O O . SER A 1 95 ? 9.269 5.191 -19.933 1.00 95.31 95 SER A O 1
ATOM 644 N N . GLY A 1 96 ? 8.188 6.287 -18.289 1.00 95.62 96 GLY A N 1
ATOM 645 C CA . GLY A 1 96 ? 6.892 6.368 -18.971 1.00 95.62 96 GLY A CA 1
ATOM 646 C C . GLY A 1 96 ? 5.945 5.191 -18.708 1.00 95.62 96 GLY A C 1
ATOM 647 O O . GLY A 1 96 ? 4.884 5.140 -19.324 1.00 95.62 96 GLY A O 1
ATOM 648 N N . ALA A 1 97 ? 6.295 4.254 -17.817 1.00 98.25 97 ALA A N 1
ATOM 649 C CA . ALA A 1 97 ? 5.353 3.252 -17.323 1.00 98.25 97 ALA A CA 1
ATOM 650 C C . ALA A 1 97 ? 4.130 3.917 -16.670 1.00 98.25 97 ALA A C 1
ATOM 652 O O . ALA A 1 97 ? 4.250 4.922 -15.969 1.00 98.25 97 ALA A O 1
ATOM 653 N N . GLN A 1 98 ? 2.960 3.324 -16.890 1.00 98.62 98 GLN A N 1
ATOM 654 C CA . GLN A 1 98 ? 1.664 3.852 -16.483 1.00 98.62 98 GLN A CA 1
ATOM 655 C C . GLN A 1 98 ? 0.963 2.850 -15.563 1.00 98.62 98 GLN A C 1
ATOM 657 O O . GLN A 1 98 ? 0.708 1.718 -15.973 1.00 98.62 98 GLN A O 1
ATOM 662 N N . VAL A 1 99 ? 0.628 3.256 -14.337 1.00 98.81 99 VAL A N 1
ATOM 663 C CA . VAL A 1 99 ? -0.264 2.485 -13.458 1.00 98.81 99 VAL A CA 1
ATOM 664 C C . VAL A 1 99 ? -1.709 2.705 -13.909 1.00 98.81 99 VAL A C 1
ATOM 666 O O . VAL A 1 99 ? -2.113 3.839 -14.178 1.00 98.81 99 VAL A O 1
ATOM 669 N N . LEU A 1 100 ? -2.480 1.624 -13.995 1.00 98.69 100 LEU A N 1
ATOM 670 C CA . LEU A 1 100 ? -3.902 1.618 -14.325 1.00 98.69 100 LEU A CA 1
ATOM 671 C C . LEU A 1 100 ? -4.719 1.189 -13.101 1.00 98.69 100 LEU A C 1
ATOM 673 O O . LEU A 1 100 ? -4.379 0.202 -12.452 1.00 98.69 100 LEU A O 1
ATOM 677 N N . PHE A 1 101 ? -5.800 1.914 -12.823 1.00 97.69 101 PHE A N 1
ATOM 678 C CA . PHE A 1 101 ? -6.853 1.580 -11.865 1.00 97.69 101 PHE A CA 1
ATOM 679 C C . PHE A 1 101 ? -8.083 1.107 -12.647 1.00 97.69 101 PHE A C 1
ATOM 681 O O . PHE A 1 101 ? -8.797 1.905 -13.263 1.00 97.69 101 PHE A O 1
ATOM 688 N N . GLY A 1 102 ? -8.278 -0.210 -12.723 1.00 95.62 102 GLY A N 1
ATOM 689 C CA . GLY A 1 102 ? -9.115 -0.815 -13.755 1.00 95.62 102 GLY A CA 1
ATOM 690 C C . GLY A 1 102 ? -8.567 -0.472 -15.144 1.00 95.62 102 GLY A C 1
ATOM 691 O O . GLY A 1 102 ? -7.419 -0.774 -15.461 1.00 95.62 102 GLY A O 1
ATOM 692 N N . ALA A 1 103 ? -9.374 0.198 -15.967 1.00 93.44 103 ALA A N 1
ATOM 693 C CA . ALA A 1 103 ? -8.951 0.712 -17.273 1.00 93.44 103 ALA A CA 1
ATOM 694 C C . ALA A 1 103 ? -8.449 2.172 -17.231 1.00 93.44 103 ALA A C 1
ATOM 696 O O . ALA A 1 103 ? -7.994 2.695 -18.248 1.00 93.44 103 ALA A O 1
ATOM 697 N N . THR A 1 104 ? -8.546 2.847 -16.082 1.00 97.06 104 THR A N 1
ATOM 698 C CA . THR A 1 104 ? -8.261 4.282 -15.960 1.00 97.06 104 THR A CA 1
ATOM 699 C C . THR A 1 104 ? -6.785 4.514 -15.638 1.00 97.06 104 THR A C 1
ATOM 701 O O . THR A 1 104 ? -6.311 4.021 -14.614 1.00 97.06 104 THR A O 1
ATOM 704 N N . PRO A 1 105 ? -6.034 5.281 -16.447 1.00 98.00 105 PRO A N 1
ATOM 705 C CA . PRO A 1 105 ? -4.651 5.610 -16.128 1.00 98.00 105 PRO A CA 1
ATOM 706 C C . PRO A 1 105 ? -4.564 6.567 -14.935 1.00 98.00 105 PRO A C 1
ATOM 708 O O . PRO A 1 105 ? -5.234 7.598 -14.899 1.00 98.00 105 PRO A O 1
ATOM 711 N N . LEU A 1 106 ? -3.709 6.231 -13.969 1.00 98.44 106 LEU A N 1
ATOM 712 C CA . LEU A 1 106 ? -3.394 7.069 -12.812 1.00 98.44 106 LEU A CA 1
ATOM 713 C C . LEU A 1 106 ? -2.208 7.979 -13.100 1.00 98.44 106 LEU A C 1
ATOM 715 O O . LEU A 1 106 ? -1.300 7.585 -13.824 1.00 98.44 106 LEU A O 1
ATOM 719 N N . GLN A 1 107 ? -2.114 9.150 -12.474 1.00 97.88 107 GLN A N 1
ATOM 720 C CA . GLN A 1 107 ? -0.887 9.941 -12.581 1.00 97.88 107 GLN A CA 1
ATOM 721 C C . GLN A 1 107 ? 0.272 9.148 -11.962 1.00 97.88 107 GLN A C 1
ATOM 723 O O . GLN A 1 107 ? 0.278 8.902 -10.761 1.00 97.88 107 GLN A O 1
ATOM 728 N N . THR A 1 108 ? 1.235 8.732 -12.789 1.00 98.69 108 THR A N 1
ATOM 729 C CA . THR A 1 108 ? 2.306 7.803 -12.404 1.00 98.69 108 THR A CA 1
ATOM 730 C C . THR A 1 108 ? 3.662 8.493 -12.477 1.00 98.69 108 THR A C 1
ATOM 732 O O . THR A 1 108 ? 3.991 9.117 -13.484 1.00 98.69 108 THR A O 1
ATOM 735 N N . THR A 1 109 ? 4.464 8.345 -11.426 1.00 98.38 109 THR A N 1
ATOM 736 C CA . THR A 1 109 ? 5.862 8.774 -11.382 1.00 98.38 109 THR A CA 1
ATOM 737 C C . THR A 1 109 ? 6.761 7.546 -11.403 1.00 98.38 109 THR A C 1
ATOM 739 O O . THR A 1 109 ? 6.651 6.653 -10.560 1.00 98.38 109 THR A O 1
ATOM 742 N N . PHE A 1 110 ? 7.672 7.506 -12.373 1.00 98.19 110 PHE A N 1
ATOM 743 C CA . PHE A 1 110 ? 8.712 6.487 -12.430 1.00 98.19 110 PHE A CA 1
ATOM 744 C C . PHE A 1 110 ? 9.791 6.784 -11.388 1.00 98.19 110 PHE A C 1
ATOM 746 O O . PHE A 1 110 ? 10.447 7.821 -11.471 1.00 98.19 110 PHE A O 1
ATOM 753 N N . VAL A 1 111 ? 9.979 5.875 -10.428 1.00 97.50 111 VAL A N 1
ATOM 754 C CA . VAL A 1 111 ? 11.044 5.983 -9.421 1.00 97.50 111 VAL A CA 1
ATOM 755 C C . VAL A 1 111 ? 12.250 5.153 -9.856 1.00 97.50 111 VAL A C 1
ATOM 757 O O . VAL A 1 111 ? 13.368 5.658 -9.931 1.00 97.50 111 VAL A O 1
ATOM 760 N N . SER A 1 112 ? 12.025 3.880 -10.186 1.00 97.44 112 SER A N 1
ATOM 761 C CA . SER A 1 112 ? 13.055 2.956 -10.661 1.00 97.44 112 SER A CA 1
ATOM 762 C C . SER A 1 112 ? 12.440 1.820 -11.484 1.00 97.44 112 SER A C 1
ATOM 764 O O . SER A 1 112 ? 11.220 1.686 -11.588 1.00 97.44 112 SER A O 1
ATOM 766 N N . SER A 1 113 ? 13.277 0.931 -12.028 1.00 96.56 113 SER A N 1
ATOM 767 C CA . SER A 1 113 ? 12.804 -0.261 -12.745 1.00 96.56 113 SER A CA 1
ATOM 768 C C . SER A 1 113 ? 12.040 -1.266 -11.873 1.00 96.56 113 SER A C 1
ATOM 770 O O . SER A 1 113 ? 11.487 -2.234 -12.406 1.00 96.56 113 SER A O 1
ATOM 772 N N . THR A 1 114 ? 11.997 -1.044 -10.556 1.00 98.12 114 THR A N 1
ATOM 773 C CA . THR A 1 114 ? 11.300 -1.880 -9.575 1.00 98.12 114 THR A CA 1
ATOM 774 C C . THR A 1 114 ? 10.259 -1.129 -8.746 1.00 98.12 114 THR A C 1
ATOM 776 O O . THR A 1 114 ? 9.563 -1.758 -7.948 1.00 98.12 114 THR A O 1
ATOM 779 N N . GLN A 1 115 ? 10.118 0.190 -8.923 1.00 98.12 115 GLN A N 1
ATOM 780 C CA . GLN A 1 115 ? 9.199 1.002 -8.130 1.00 98.12 115 GLN A CA 1
ATOM 781 C C . GLN A 1 115 ? 8.580 2.153 -8.932 1.00 98.12 115 GLN A C 1
ATOM 783 O O . GLN A 1 115 ? 9.270 2.885 -9.645 1.00 98.12 115 GLN A O 1
ATOM 788 N N . LEU A 1 116 ? 7.274 2.345 -8.755 1.00 98.56 116 LEU A N 1
ATOM 789 C CA . LEU A 1 116 ? 6.517 3.508 -9.217 1.00 98.56 116 LEU A CA 1
ATOM 790 C C . LEU A 1 116 ? 5.751 4.110 -8.034 1.00 98.56 116 LEU A C 1
ATOM 792 O O . LEU A 1 116 ? 5.420 3.402 -7.080 1.00 98.56 116 LEU A O 1
ATOM 796 N N . THR A 1 117 ? 5.408 5.391 -8.125 1.00 96.62 117 THR A N 1
ATOM 797 C CA . THR A 1 117 ? 4.327 5.970 -7.316 1.00 96.62 117 THR A CA 1
ATOM 798 C C . THR A 1 117 ? 3.183 6.387 -8.226 1.00 96.62 117 THR A C 1
ATOM 800 O O . THR A 1 117 ? 3.410 6.816 -9.358 1.00 96.62 117 THR A O 1
ATOM 803 N N . ALA A 1 118 ? 1.947 6.241 -7.763 1.00 97.94 118 ALA A N 1
ATOM 804 C CA . ALA A 1 118 ? 0.768 6.656 -8.507 1.00 97.94 118 ALA A CA 1
ATOM 805 C C . ALA A 1 118 ? -0.231 7.367 -7.600 1.00 97.94 118 ALA A C 1
ATOM 807 O O . ALA A 1 118 ? -0.363 7.012 -6.433 1.00 97.94 118 ALA A O 1
ATOM 808 N N . VAL A 1 119 ? -0.939 8.358 -8.134 1.00 91.81 119 VAL A N 1
ATOM 809 C CA . VAL A 1 119 ? -2.046 9.025 -7.439 1.00 91.81 119 VAL A CA 1
ATOM 810 C C . VAL A 1 119 ? -3.309 8.968 -8.283 1.00 91.81 119 VAL A C 1
ATOM 812 O O . VAL A 1 119 ? -3.260 9.022 -9.517 1.00 91.81 119 VAL A O 1
ATOM 815 N N . GLY A 1 120 ? -4.442 8.824 -7.607 1.00 93.94 120 GLY A N 1
ATOM 816 C CA . GLY A 1 120 ? -5.735 8.600 -8.233 1.00 93.94 120 GLY A CA 1
ATOM 817 C C . GLY A 1 120 ? -6.891 8.997 -7.335 1.00 93.94 120 GLY A C 1
ATOM 818 O O . GLY A 1 120 ? -6.692 9.518 -6.240 1.00 93.94 120 GLY A O 1
ATOM 819 N N . ALA A 1 121 ? -8.100 8.733 -7.820 1.00 89.81 121 ALA A N 1
ATOM 820 C CA . ALA A 1 121 ? -9.312 8.865 -7.034 1.00 89.81 121 ALA A CA 1
ATOM 821 C C . ALA A 1 121 ? -10.287 7.729 -7.355 1.00 89.81 121 ALA A C 1
ATOM 823 O O . ALA A 1 121 ? -10.408 7.324 -8.513 1.00 89.81 121 ALA A O 1
ATOM 824 N N . ALA A 1 122 ? -10.995 7.241 -6.338 1.00 89.88 122 ALA A N 1
ATOM 825 C CA . ALA A 1 122 ? -12.062 6.258 -6.485 1.00 89.88 122 ALA A CA 1
ATOM 826 C C . ALA A 1 122 ? -13.399 6.870 -6.052 1.00 89.88 122 ALA A C 1
ATOM 828 O O . ALA A 1 122 ? -13.512 7.417 -4.959 1.00 89.88 122 ALA A O 1
ATOM 829 N N .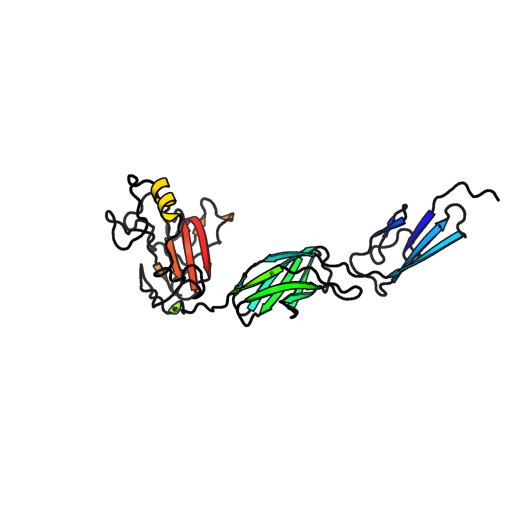 SER A 1 123 ? -14.423 6.793 -6.903 1.00 86.19 123 SER A N 1
ATOM 830 C CA . SER A 1 123 ? -15.742 7.383 -6.624 1.00 86.19 123 SER A CA 1
ATOM 831 C C . SER A 1 123 ? -16.718 6.423 -5.942 1.00 86.19 123 SER A C 1
ATOM 833 O O . SER A 1 123 ? -17.794 6.845 -5.530 1.00 86.19 123 SER A O 1
ATOM 835 N N . SER A 1 124 ? -16.384 5.136 -5.862 1.00 86.00 124 SER A N 1
ATOM 836 C CA . SER A 1 124 ? -17.238 4.104 -5.277 1.00 86.00 124 SER A CA 1
ATOM 837 C C . SER A 1 124 ? -16.409 2.997 -4.640 1.00 86.00 124 SER A C 1
ATOM 839 O O . SER A 1 124 ? -15.272 2.757 -5.045 1.00 86.00 124 SER A O 1
ATOM 841 N N . ALA A 1 125 ? -17.021 2.305 -3.681 1.00 85.94 125 ALA A N 1
ATOM 842 C CA . ALA A 1 125 ? -16.529 1.043 -3.145 1.00 85.94 125 ALA A CA 1
ATOM 843 C C . ALA A 1 125 ? -16.300 0.007 -4.244 1.00 85.94 125 ALA A C 1
ATOM 845 O O . ALA A 1 125 ? -17.049 -0.041 -5.224 1.00 85.94 125 ALA A O 1
ATOM 846 N N . GLY A 1 126 ? -15.362 -0.900 -4.011 1.00 88.62 126 GLY A N 1
ATOM 847 C CA . GLY A 1 126 ? -15.224 -2.110 -4.801 1.00 88.62 126 GLY A CA 1
ATOM 848 C C . GLY A 1 126 ? -13.804 -2.641 -4.834 1.00 88.62 126 GLY A C 1
ATOM 849 O O . GLY A 1 126 ? -12.869 -2.039 -4.315 1.00 88.62 126 GLY A O 1
ATOM 850 N N . SER A 1 127 ? -13.651 -3.779 -5.494 1.00 93.38 127 SER A N 1
ATOM 851 C CA . SER A 1 127 ? -12.343 -4.320 -5.831 1.00 93.38 127 SER A CA 1
ATOM 852 C C . SER A 1 127 ? -11.944 -3.831 -7.221 1.00 93.38 127 SER A C 1
ATOM 854 O O . SER A 1 127 ? -12.708 -3.972 -8.179 1.00 93.38 127 SER A O 1
ATOM 856 N N . TYR A 1 128 ? -10.761 -3.230 -7.321 1.00 96.62 128 TYR A N 1
ATOM 857 C CA . TYR A 1 128 ? -10.245 -2.656 -8.557 1.00 96.62 128 TYR A CA 1
ATOM 858 C C . TYR A 1 128 ? -8.900 -3.275 -8.909 1.00 96.62 128 TYR A C 1
ATOM 860 O O . TYR A 1 128 ? -7.947 -3.213 -8.136 1.00 96.62 128 TYR A O 1
ATOM 868 N N . ALA A 1 129 ? -8.802 -3.813 -10.120 1.00 98.19 129 ALA A N 1
ATOM 869 C CA . ALA A 1 129 ? -7.555 -4.352 -10.638 1.00 98.19 129 ALA A CA 1
ATOM 870 C C . ALA A 1 129 ? -6.529 -3.227 -10.858 1.00 98.19 129 ALA A C 1
ATOM 872 O O . ALA A 1 129 ? -6.757 -2.319 -11.660 1.00 98.19 129 ALA A O 1
ATOM 873 N N . ILE A 1 130 ? -5.381 -3.311 -10.192 1.00 98.69 130 ILE A N 1
ATOM 874 C CA . ILE A 1 130 ? -4.204 -2.490 -10.473 1.00 98.69 130 ILE A CA 1
ATOM 875 C C . ILE A 1 130 ? -3.300 -3.242 -11.432 1.00 98.69 130 ILE A C 1
ATOM 877 O O . ILE A 1 130 ? -2.927 -4.379 -11.163 1.00 98.69 130 ILE A O 1
ATOM 881 N N . SER A 1 131 ? -2.910 -2.607 -12.533 1.00 98.69 131 SER A N 1
ATOM 882 C CA . SER A 1 131 ? -1.904 -3.139 -13.459 1.00 98.69 131 SER A CA 1
ATOM 883 C C . SER A 1 131 ? -0.926 -2.047 -13.885 1.00 98.69 131 SER A C 1
ATOM 885 O O . SER A 1 131 ? -1.192 -0.858 -13.713 1.00 98.69 131 SER A O 1
ATOM 887 N N . VAL A 1 132 ? 0.227 -2.437 -14.425 1.00 98.81 132 VAL A N 1
ATOM 888 C CA . VAL A 1 132 ? 1.227 -1.504 -14.959 1.00 98.81 132 VAL A CA 1
ATOM 889 C C . VAL A 1 132 ? 1.411 -1.769 -16.442 1.00 98.81 132 VAL A C 1
ATOM 891 O O . VAL A 1 132 ? 1.588 -2.915 -16.843 1.00 98.81 132 VAL A O 1
ATOM 894 N N . THR A 1 133 ? 1.407 -0.715 -17.253 1.00 98.50 133 THR A N 1
ATOM 895 C CA . THR A 1 133 ? 1.668 -0.787 -18.694 1.00 98.50 133 THR A CA 1
ATOM 896 C C . THR A 1 133 ? 2.942 -0.033 -19.037 1.00 98.50 133 THR A C 1
ATOM 898 O O . THR A 1 133 ? 3.074 1.146 -18.714 1.00 98.50 133 THR A O 1
ATOM 901 N N . ASN A 1 134 ? 3.873 -0.697 -19.720 1.00 97.62 134 ASN A N 1
ATOM 902 C CA . ASN A 1 134 ? 5.028 -0.023 -20.307 1.00 97.62 134 ASN A CA 1
ATOM 903 C C . ASN A 1 134 ? 4.643 0.613 -21.661 1.00 97.62 134 ASN A C 1
ATOM 905 O O . ASN A 1 134 ? 3.802 0.065 -22.385 1.00 97.62 134 ASN A O 1
ATOM 909 N N . PRO A 1 135 ? 5.241 1.760 -22.030 1.00 95.75 135 PRO A N 1
ATOM 910 C CA . PRO A 1 135 ? 4.897 2.485 -23.248 1.00 95.75 135 PRO A CA 1
ATOM 911 C C . PRO A 1 135 ? 5.362 1.754 -24.516 1.00 95.75 135 PRO A C 1
ATOM 913 O O . PRO A 1 135 ? 6.160 0.816 -24.477 1.00 95.75 135 PRO A O 1
ATOM 916 N N . SER A 1 136 ? 4.884 2.216 -25.671 1.00 92.19 136 SER A N 1
ATOM 917 C CA . SER A 1 136 ? 5.419 1.807 -26.975 1.00 92.19 136 SER A CA 1
ATOM 918 C C . SER A 1 136 ? 6.867 2.288 -27.169 1.00 92.19 136 SER A C 1
ATOM 920 O O . SER A 1 136 ? 7.231 3.334 -26.630 1.00 92.19 136 SER A O 1
ATOM 922 N N . PRO A 1 137 ? 7.686 1.587 -27.977 1.00 92.75 137 PRO A N 1
ATOM 923 C CA . PRO A 1 137 ? 7.380 0.361 -28.724 1.00 92.75 137 PRO A CA 1
ATOM 924 C C . PRO A 1 137 ? 7.383 -0.892 -27.835 1.00 92.75 137 PRO A C 1
ATOM 926 O O . PRO A 1 137 ? 8.150 -0.987 -26.882 1.00 92.75 137 PRO A O 1
ATOM 929 N N . GLY A 1 138 ? 6.534 -1.871 -28.165 1.00 89.69 138 GLY A N 1
ATOM 930 C CA . GLY A 1 138 ? 6.384 -3.090 -27.357 1.00 89.69 138 GLY A CA 1
ATOM 931 C C . GLY A 1 138 ? 5.491 -2.913 -26.134 1.00 89.69 138 GLY A C 1
ATOM 932 O O . GLY A 1 138 ? 5.710 -3.567 -25.115 1.00 89.69 138 GLY A O 1
ATOM 933 N N . SER A 1 139 ? 4.513 -2.005 -26.222 1.00 93.19 139 SER A N 1
ATOM 934 C CA . SER A 1 139 ? 3.595 -1.758 -25.117 1.00 93.19 139 SER A CA 1
ATOM 935 C C . SER A 1 139 ? 2.941 -3.062 -24.670 1.00 93.19 139 SER A C 1
ATOM 937 O O . SER A 1 139 ? 2.423 -3.832 -25.480 1.00 93.19 139 SER A O 1
ATOM 939 N N . SER A 1 140 ? 3.039 -3.326 -23.375 1.00 95.69 140 SER A N 1
ATOM 940 C CA . SER A 1 140 ? 2.508 -4.522 -22.738 1.00 95.69 140 SER A CA 1
ATOM 941 C C . SER A 1 140 ? 2.195 -4.227 -21.278 1.00 95.69 140 SER A C 1
ATOM 943 O O . SER A 1 140 ? 2.823 -3.361 -20.656 1.00 95.69 140 SER A O 1
ATOM 945 N N . SER A 1 141 ? 1.207 -4.945 -20.754 1.00 97.31 141 SER A N 1
ATOM 946 C CA . SER A 1 141 ? 0.714 -4.794 -19.388 1.00 97.31 141 SER A CA 1
ATOM 947 C C . SER A 1 141 ? 1.127 -5.984 -18.527 1.00 97.31 141 SER A C 1
ATOM 949 O O . SER A 1 141 ? 1.284 -7.100 -19.023 1.00 97.31 141 SER A O 1
ATOM 951 N N . SER A 1 142 ? 1.305 -5.740 -17.234 1.00 98.50 142 SER A N 1
ATOM 952 C CA . SER A 1 142 ? 1.497 -6.785 -16.233 1.00 98.50 142 SER A CA 1
ATOM 953 C C . SER A 1 142 ? 0.196 -7.552 -15.968 1.00 98.50 142 SER A C 1
ATOM 955 O O . SER A 1 142 ? -0.892 -7.093 -16.320 1.00 98.50 142 SER A O 1
ATOM 957 N N . SER A 1 143 ? 0.288 -8.666 -15.237 1.00 97.94 143 SER A N 1
ATOM 958 C CA . SER A 1 143 ? -0.853 -9.170 -14.458 1.00 97.94 143 SER A CA 1
ATOM 959 C C . SER A 1 143 ? -1.337 -8.115 -13.454 1.00 97.94 143 SER A C 1
ATOM 961 O O . SER A 1 143 ? -0.596 -7.176 -13.132 1.00 97.94 143 SER A O 1
ATOM 963 N N . SER A 1 144 ? -2.559 -8.274 -12.947 1.00 97.69 144 SER A N 1
ATOM 964 C CA . SER A 1 144 ? -3.145 -7.351 -11.977 1.00 97.69 144 SER A CA 1
ATOM 965 C C . SER A 1 144 ? -3.048 -7.829 -10.528 1.00 97.69 144 SER A C 1
ATOM 967 O O . SER A 1 144 ? -2.995 -9.028 -10.263 1.00 97.69 144 SER A O 1
ATOM 969 N N . ILE A 1 145 ? -3.067 -6.871 -9.601 1.00 97.25 145 ILE A N 1
ATOM 970 C CA . ILE A 1 145 ? -3.303 -7.074 -8.165 1.00 97.25 145 ILE A CA 1
ATOM 971 C C . ILE A 1 145 ? -4.539 -6.267 -7.779 1.00 97.25 145 ILE A C 1
ATOM 973 O O . ILE A 1 145 ? -4.682 -5.129 -8.221 1.00 97.25 145 ILE A O 1
ATOM 977 N N . ASP A 1 146 ? -5.412 -6.832 -6.953 1.00 95.69 146 ASP A N 1
ATOM 978 C CA . ASP A 1 146 ? -6.624 -6.146 -6.518 1.00 95.69 146 ASP A CA 1
ATOM 979 C C . ASP A 1 146 ? -6.316 -5.118 -5.423 1.00 95.69 146 ASP A C 1
ATOM 981 O O . ASP A 1 146 ? -5.772 -5.451 -4.370 1.00 95.69 146 ASP A O 1
ATOM 985 N N . LEU A 1 147 ? -6.706 -3.869 -5.669 1.00 93.19 147 LEU A N 1
ATOM 986 C CA . LEU A 1 147 ? -6.826 -2.826 -4.658 1.00 93.19 147 LEU A CA 1
ATOM 987 C C . LEU A 1 147 ? -8.255 -2.837 -4.121 1.00 93.19 147 LEU A C 1
ATOM 989 O O . LEU A 1 147 ? -9.214 -2.724 -4.891 1.00 93.19 147 LEU A O 1
ATOM 993 N N . GLN A 1 148 ? -8.403 -2.945 -2.804 1.00 90.75 148 GLN A N 1
ATOM 994 C CA . GLN A 1 148 ? -9.710 -2.821 -2.166 1.00 90.75 148 GLN A CA 1
ATOM 995 C C . GLN A 1 148 ? -10.032 -1.346 -1.920 1.00 90.75 148 GLN A C 1
ATOM 997 O O . GLN A 1 148 ? -9.303 -0.660 -1.210 1.00 90.75 148 GLN A O 1
ATOM 1002 N N . VAL A 1 149 ? -11.126 -0.854 -2.497 1.00 88.81 149 VAL A N 1
ATOM 1003 C CA . VAL A 1 149 ? -11.678 0.467 -2.188 1.00 88.81 149 VAL A CA 1
ATOM 1004 C C . VAL A 1 149 ? -12.865 0.284 -1.259 1.00 88.81 149 VAL A C 1
ATOM 1006 O O . VAL A 1 149 ? -13.882 -0.296 -1.644 1.00 88.81 149 VAL A O 1
ATOM 1009 N N . THR A 1 150 ? -12.750 0.781 -0.036 1.00 81.25 150 THR A N 1
ATOM 1010 C CA . THR A 1 150 ? -13.823 0.704 0.953 1.00 81.25 150 THR A CA 1
ATOM 1011 C C . THR A 1 150 ? -14.858 1.802 0.708 1.00 81.25 150 THR A C 1
ATOM 1013 O O . THR A 1 150 ? -14.537 2.931 0.336 1.00 81.25 150 THR A O 1
ATOM 1016 N N . GLY A 1 151 ? -16.133 1.419 0.823 1.00 59.34 151 GLY A N 1
ATOM 1017 C CA . GLY A 1 151 ? -17.279 2.159 0.291 1.00 59.34 151 GLY A CA 1
ATOM 1018 C C . GLY A 1 151 ? -17.913 3.199 1.178 1.00 59.34 151 GLY A C 1
ATOM 1019 O O . GLY A 1 151 ? -18.739 3.977 0.706 1.00 59.34 151 GLY A O 1
ATOM 1020 N N . SER A 1 152 ? -17.570 3.209 2.452 1.00 53.19 152 SER A N 1
ATOM 1021 C CA . SER A 1 152 ? -18.107 4.179 3.379 1.00 53.19 152 SER A CA 1
ATOM 1022 C C . SER A 1 152 ? -17.063 5.258 3.620 1.00 53.19 152 SER A C 1
ATOM 1024 O O . SER A 1 152 ? -16.024 5.003 4.226 1.00 53.19 152 SER A O 1
ATOM 1026 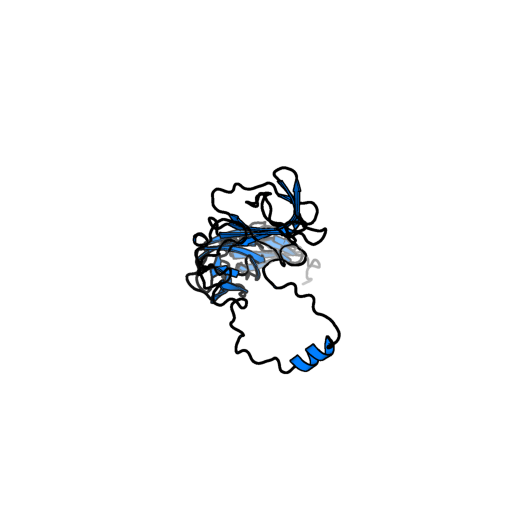N N . SER A 1 153 ? -17.394 6.497 3.262 1.00 52.25 153 SER A N 1
ATOM 1027 C CA . SER A 1 153 ? -17.106 7.579 4.200 1.00 52.25 153 SER A CA 1
ATOM 1028 C C . SER A 1 153 ? -17.589 7.112 5.572 1.00 52.25 153 SER A C 1
ATOM 1030 O O . SER A 1 153 ? -18.735 6.653 5.647 1.00 52.25 153 SER A O 1
ATOM 1032 N N . GLN A 1 154 ? -16.761 7.190 6.612 1.00 55.50 154 GLN A N 1
ATOM 1033 C CA . GLN A 1 154 ? -17.228 7.012 7.984 1.00 55.50 154 GLN A CA 1
ATOM 1034 C C . GLN A 1 154 ? -18.599 7.674 8.145 1.00 55.50 154 GLN A C 1
ATOM 1036 O O . GLN A 1 154 ? -18.720 8.880 7.906 1.00 55.50 154 GLN A O 1
ATOM 1041 N N . PRO A 1 155 ? -19.667 6.907 8.430 1.00 50.06 155 PRO A N 1
ATOM 1042 C CA . PRO A 1 155 ? -21.021 7.452 8.426 1.00 50.06 155 PRO A CA 1
ATOM 1043 C C . PRO A 1 155 ? -21.205 8.502 9.527 1.00 50.06 155 PRO A C 1
ATOM 1045 O O . PRO A 1 155 ? -22.133 9.309 9.472 1.00 50.06 155 PRO A O 1
ATOM 1048 N N . SER A 1 156 ? -20.313 8.509 10.517 1.00 61.50 156 SER A N 1
ATOM 1049 C CA . SER A 1 156 ? -20.347 9.409 11.651 1.00 61.50 156 SER A CA 1
ATOM 1050 C C . SER A 1 156 ? -19.211 10.422 11.641 1.00 61.50 156 SER A C 1
ATOM 1052 O O . SER A 1 156 ? -18.035 10.080 11.632 1.00 61.50 156 SER A O 1
ATOM 1054 N N . ASN A 1 157 ? -19.593 11.693 11.729 1.00 74.38 157 ASN A N 1
ATOM 1055 C CA . ASN A 1 157 ? -18.691 12.809 11.966 1.00 74.38 157 ASN A CA 1
ATOM 1056 C C . ASN A 1 157 ? -18.075 12.698 13.369 1.00 74.38 157 ASN A C 1
ATOM 1058 O O . ASN A 1 157 ? -18.806 12.815 14.349 1.00 74.38 157 ASN A O 1
ATOM 1062 N N . CYS A 1 158 ? -16.751 12.562 13.482 1.00 84.88 158 CYS A N 1
ATOM 1063 C CA . CYS A 1 158 ? -16.058 12.523 14.775 1.00 84.88 158 CYS A CA 1
ATOM 1064 C C . CYS A 1 158 ? -16.396 13.727 15.659 1.00 84.88 158 CYS A C 1
ATOM 1066 O O . CYS A 1 158 ? -16.482 13.583 16.874 1.00 84.88 158 CYS A O 1
ATOM 1068 N N . GLY A 1 159 ? -16.695 14.885 15.063 1.00 86.50 159 GLY A N 1
ATOM 1069 C CA . GLY A 1 159 ? -17.093 16.095 15.777 1.00 86.50 159 GLY A CA 1
ATOM 1070 C C . GLY A 1 159 ? -18.395 15.977 16.580 1.00 86.50 159 GLY A C 1
ATOM 1071 O O . GLY A 1 159 ? -18.689 16.871 17.370 1.00 86.50 159 GLY A O 1
ATOM 1072 N N . SER A 1 160 ? -19.183 14.903 16.423 1.00 88.94 160 SER A N 1
ATOM 1073 C CA . SER A 1 160 ? -20.326 14.618 17.306 1.00 88.94 160 SER A CA 1
ATOM 1074 C C . SER A 1 160 ? -19.912 14.067 18.673 1.00 88.94 160 SER A C 1
ATOM 1076 O O . SER A 1 160 ? -20.715 14.096 19.608 1.00 88.94 160 SER A O 1
ATOM 1078 N N . MET A 1 161 ? -18.685 13.551 18.799 1.00 94.00 161 MET A N 1
ATOM 1079 C CA . MET A 1 161 ? -18.161 13.033 20.056 1.00 94.00 161 MET A CA 1
ATOM 1080 C C . MET A 1 161 ? -17.963 14.174 21.059 1.00 94.00 161 MET A C 1
ATOM 1082 O O . MET A 1 161 ? -17.343 15.198 20.765 1.00 94.00 161 MET A O 1
ATOM 1086 N N . SER A 1 162 ? -18.480 13.993 22.270 1.00 95.88 162 SER A N 1
ATOM 1087 C CA . SER A 1 162 ? -18.315 14.955 23.361 1.00 95.88 162 SER A CA 1
ATOM 1088 C C . SER A 1 162 ? -16.932 14.812 23.992 1.00 95.88 162 SER A C 1
ATOM 1090 O O . SER A 1 162 ? -16.499 13.699 24.250 1.00 95.88 162 SER A O 1
ATOM 1092 N N . ILE A 1 163 ? -16.251 15.920 24.288 1.00 96.31 163 ILE A N 1
ATOM 1093 C CA . ILE A 1 163 ? -14.947 15.900 24.973 1.00 96.31 163 ILE A CA 1
ATOM 1094 C C . ILE A 1 163 ? -15.121 15.417 26.420 1.00 96.31 163 ILE A C 1
ATOM 1096 O O . ILE A 1 163 ? -16.050 15.840 27.112 1.00 96.31 163 ILE A O 1
ATOM 1100 N N . GLY A 1 164 ? -14.199 14.580 26.896 1.00 95.81 164 GLY A N 1
ATOM 1101 C CA . GLY A 1 164 ? -14.154 14.113 28.281 1.00 95.81 164 GLY A CA 1
ATOM 1102 C C . GLY A 1 164 ? -13.912 12.613 28.423 1.00 95.81 164 GLY A C 1
ATOM 1103 O O . GLY A 1 164 ? -13.940 11.849 27.458 1.00 95.81 164 GLY A O 1
ATOM 1104 N N . GLN A 1 165 ? -13.623 12.191 29.654 1.00 93.25 165 GLN A N 1
ATOM 1105 C CA . GLN A 1 165 ? -13.390 10.785 29.983 1.00 93.25 165 GLN A CA 1
ATOM 1106 C C . GLN A 1 165 ? -14.696 9.996 29.862 1.00 93.25 165 GLN A C 1
ATOM 1108 O O . GLN A 1 165 ? -15.687 10.356 30.496 1.00 93.25 165 GLN A O 1
ATOM 1113 N N . GLY A 1 166 ? -14.690 8.925 29.063 1.00 90.56 166 GLY A N 1
ATOM 1114 C CA . GLY A 1 166 ? -15.869 8.092 28.811 1.00 90.56 166 GLY A CA 1
ATOM 1115 C C . GLY A 1 166 ? -17.067 8.869 28.252 1.00 90.56 166 GLY A C 1
ATOM 1116 O O . GLY A 1 166 ? -18.211 8.462 28.454 1.00 90.56 166 GLY A O 1
ATOM 1117 N N . ALA A 1 167 ? -16.823 10.034 27.646 1.00 93.69 167 ALA A N 1
ATOM 1118 C CA . ALA A 1 167 ? -17.880 10.911 27.178 1.00 93.69 167 ALA A CA 1
ATOM 1119 C C . ALA A 1 167 ? -18.615 10.307 25.971 1.00 93.69 167 ALA A C 1
ATOM 1121 O O . ALA A 1 167 ? -18.114 9.427 25.279 1.00 93.69 167 ALA A O 1
ATOM 1122 N N . SER A 1 168 ? -19.844 10.770 25.734 1.00 93.06 168 SER A N 1
ATOM 1123 C CA . SER A 1 168 ? -20.692 10.223 24.673 1.00 93.06 168 SER A CA 1
ATOM 1124 C C . SER A 1 168 ? -20.023 10.331 23.304 1.00 93.06 168 SER A C 1
ATOM 1126 O O . SER A 1 168 ? -19.617 11.417 22.888 1.00 93.06 168 SER A O 1
ATOM 1128 N N . LEU A 1 169 ? -20.022 9.224 22.561 1.00 91.94 169 LEU A N 1
ATOM 1129 C CA . LEU A 1 169 ? -19.601 9.189 21.162 1.00 91.94 169 LEU A CA 1
ATOM 1130 C C . LEU A 1 169 ? -20.586 9.919 20.226 1.00 91.94 169 LEU A C 1
ATOM 1132 O O . LEU A 1 169 ? -20.302 10.117 19.050 1.00 91.94 169 LEU A O 1
ATOM 1136 N N . GLY A 1 170 ? -21.767 10.318 20.713 1.00 89.44 170 GLY A N 1
ATOM 1137 C CA . GLY A 1 170 ? -22.740 11.063 19.906 1.00 89.44 170 GLY A CA 1
ATOM 1138 C C . GLY A 1 170 ? -23.274 10.277 18.705 1.00 89.44 170 GLY A C 1
ATOM 1139 O O . GLY A 1 170 ? -23.661 10.879 17.709 1.00 89.44 170 GLY A O 1
ATOM 1140 N N . GLY A 1 171 ? -23.272 8.941 18.789 1.00 85.44 171 GLY A N 1
ATOM 1141 C CA . GLY A 1 171 ? -23.620 8.053 17.677 1.00 85.44 171 GLY A CA 1
ATOM 1142 C C . GLY A 1 171 ? -22.459 7.750 16.728 1.00 85.44 171 GLY A C 1
ATOM 1143 O O . GLY A 1 171 ? -22.695 7.138 15.690 1.00 85.44 171 GLY A O 1
ATOM 1144 N N . PHE A 1 172 ? -21.229 8.157 17.067 1.00 85.31 172 PHE A N 1
ATOM 1145 C CA . PHE A 1 172 ? -20.043 7.777 16.312 1.00 85.31 172 PHE A CA 1
ATOM 1146 C C . PHE A 1 172 ? -19.825 6.260 16.332 1.00 85.31 172 PHE A C 1
ATOM 1148 O O . PHE A 1 172 ? -19.829 5.639 17.396 1.00 85.31 172 PHE A O 1
ATOM 1155 N N . VAL A 1 173 ? -19.652 5.682 15.144 1.00 81.69 173 VAL A N 1
ATOM 1156 C CA . VAL A 1 173 ? -19.363 4.266 14.921 1.00 81.69 173 VAL A CA 1
ATOM 1157 C C . VAL A 1 173 ? -17.993 4.195 14.241 1.00 81.69 173 VAL A C 1
ATOM 1159 O O . VAL A 1 173 ? -17.896 4.627 13.102 1.00 81.69 173 VAL A O 1
ATOM 1162 N N . PRO A 1 174 ? -16.951 3.649 14.899 1.00 75.56 174 PRO A N 1
ATOM 1163 C CA . PRO A 1 174 ? -15.578 3.641 14.378 1.00 75.56 174 PRO A CA 1
ATOM 1164 C C . PRO A 1 174 ? -15.374 2.875 13.074 1.00 75.56 174 PRO A C 1
ATOM 1166 O O . PRO A 1 174 ? -14.364 3.050 12.406 1.00 75.56 174 PRO A O 1
ATOM 1169 N N . PHE A 1 175 ? -16.292 1.979 12.723 1.00 77.38 175 PHE A N 1
ATOM 1170 C CA . PHE A 1 175 ? -16.178 1.160 11.528 1.00 77.38 175 PHE A CA 1
ATOM 1171 C C . PHE A 1 175 ? -17.306 1.458 10.551 1.00 77.38 175 PHE A C 1
ATOM 1173 O O . PHE A 1 175 ? -18.448 1.710 10.940 1.00 77.38 175 PHE A O 1
ATOM 1180 N N . ALA A 1 176 ? -16.979 1.313 9.271 1.00 72.69 176 ALA A N 1
ATOM 1181 C CA . ALA A 1 176 ? -17.920 1.248 8.166 1.00 72.69 176 ALA A CA 1
ATOM 1182 C C . ALA A 1 176 ? -19.152 0.384 8.480 1.00 72.69 176 ALA A C 1
ATOM 1184 O O . ALA A 1 176 ? -19.031 -0.672 9.103 1.00 72.69 176 ALA A O 1
ATOM 1185 N N . ALA A 1 177 ? -20.338 0.780 8.014 1.00 73.06 177 ALA A N 1
ATOM 1186 C CA . ALA A 1 177 ? -21.573 0.033 8.277 1.00 73.06 177 ALA A CA 1
ATOM 1187 C C . ALA A 1 177 ? -21.547 -1.416 7.740 1.00 73.06 177 ALA A C 1
ATOM 1189 O O . ALA A 1 177 ? -22.241 -2.274 8.274 1.00 73.06 177 ALA A O 1
ATOM 1190 N N . ASP A 1 178 ? -20.743 -1.690 6.711 1.00 71.94 178 ASP A N 1
ATOM 1191 C CA . ASP A 1 178 ? -20.518 -3.015 6.121 1.00 71.94 178 ASP A CA 1
ATOM 1192 C C . ASP A 1 178 ? -19.313 -3.764 6.722 1.00 71.94 178 ASP A C 1
ATOM 1194 O O . ASP A 1 178 ? -19.008 -4.883 6.306 1.00 71.94 178 ASP A O 1
ATOM 1198 N N . SER A 1 179 ? -18.634 -3.181 7.715 1.00 80.38 179 SER A N 1
ATOM 1199 C CA . SER A 1 179 ? -17.571 -3.855 8.456 1.00 80.38 179 SER A CA 1
ATOM 1200 C C . SER A 1 179 ? -18.099 -5.121 9.121 1.00 80.38 179 SER A C 1
ATOM 1202 O O . SER A 1 179 ? -19.172 -5.129 9.729 1.00 80.38 179 SER A O 1
ATOM 1204 N N . LEU A 1 180 ? -17.290 -6.183 9.101 1.00 81.69 180 LEU A N 1
ATOM 1205 C CA . LEU A 1 180 ? -17.598 -7.416 9.825 1.00 81.69 180 LEU A CA 1
ATOM 1206 C C . LEU A 1 180 ? -17.813 -7.161 11.327 1.00 81.69 180 LEU A C 1
ATOM 1208 O O . LEU A 1 180 ? -18.649 -7.820 11.937 1.00 81.69 180 LEU A O 1
ATOM 1212 N N . TRP A 1 181 ? -17.140 -6.156 11.900 1.00 82.75 181 TRP A N 1
ATOM 1213 C CA . TRP A 1 181 ? -17.331 -5.737 13.294 1.00 82.75 181 TRP A CA 1
ATOM 1214 C C . TRP A 1 181 ? -18.732 -5.189 13.590 1.00 82.75 181 TRP A C 1
ATOM 1216 O O . TRP A 1 181 ? -19.180 -5.257 14.730 1.00 82.75 181 TRP A O 1
ATOM 1226 N N . ASN A 1 182 ? -19.435 -4.692 12.571 1.00 82.06 182 ASN A N 1
ATOM 1227 C CA . ASN A 1 182 ? -20.803 -4.187 12.670 1.00 82.06 182 ASN A CA 1
ATOM 1228 C C . ASN A 1 182 ? -21.851 -5.214 12.209 1.00 82.06 182 ASN A C 1
ATOM 1230 O O . ASN A 1 182 ? -23.032 -4.883 12.105 1.00 82.06 182 ASN A O 1
ATOM 1234 N N . THR A 1 183 ? -21.451 -6.458 11.918 1.00 85.44 183 THR A N 1
ATOM 1235 C CA . THR A 1 183 ? -22.396 -7.502 11.501 1.00 85.44 183 THR A CA 1
ATOM 1236 C C 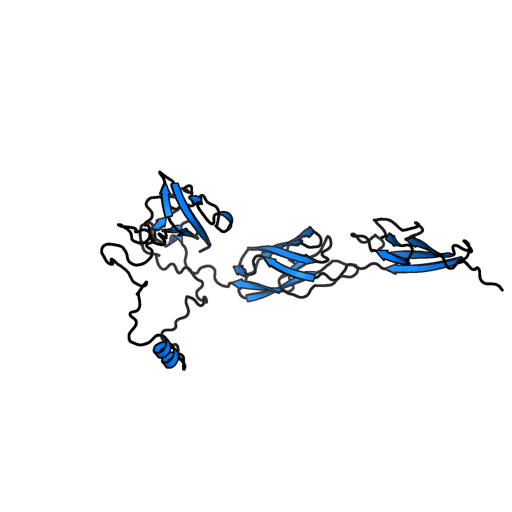. THR A 1 183 ? -23.346 -7.839 12.648 1.00 85.44 183 THR A C 1
ATOM 1238 O O . THR A 1 183 ? -22.921 -8.316 13.700 1.00 85.44 183 THR A O 1
ATOM 1241 N N . ASP A 1 184 ? -24.647 -7.633 12.436 1.00 85.94 184 ASP A N 1
ATOM 1242 C CA . ASP A 1 184 ? -25.673 -8.054 13.389 1.00 85.94 184 ASP A CA 1
ATOM 1243 C C . ASP A 1 184 ? -25.787 -9.584 13.402 1.00 85.94 184 ASP A C 1
ATOM 1245 O O . ASP A 1 184 ? -26.355 -10.207 12.502 1.00 85.94 184 ASP A O 1
ATOM 1249 N N . ILE A 1 185 ? -25.235 -10.191 14.450 1.00 90.50 185 ILE A N 1
ATOM 1250 C CA . ILE A 1 185 ? -25.270 -11.638 14.678 1.00 90.50 185 ILE A CA 1
ATOM 1251 C C . ILE A 1 185 ? -26.401 -12.073 15.618 1.00 90.50 185 ILE A C 1
ATOM 1253 O O . ILE A 1 185 ? -26.455 -13.240 15.999 1.00 90.50 185 ILE A O 1
ATOM 1257 N N . SER A 1 186 ? -27.322 -11.180 15.997 1.00 93.06 186 SER A N 1
ATOM 1258 C CA . SER A 1 186 ? -28.400 -11.494 16.951 1.00 93.06 186 SER A CA 1
ATOM 1259 C C . SER A 1 186 ? -29.332 -12.618 16.479 1.00 93.06 186 SER A C 1
ATOM 1261 O O . SER A 1 186 ? -29.953 -13.297 17.297 1.00 93.06 186 SER A O 1
ATOM 1263 N N . SER A 1 187 ? -29.400 -12.842 15.164 1.00 95.44 187 SER A N 1
ATOM 1264 C CA . SER A 1 187 ? -30.163 -13.920 14.524 1.00 95.44 187 SER A CA 1
ATOM 1265 C C . SER A 1 187 ? -29.289 -14.981 13.844 1.00 95.44 187 SER A C 1
ATOM 1267 O O . SER A 1 187 ? -29.818 -15.873 13.176 1.00 95.44 187 SER A O 1
ATOM 1269 N N . ALA A 1 188 ? -27.963 -14.908 13.998 1.00 94.75 188 ALA A N 1
ATOM 1270 C CA . ALA A 1 188 ? -27.051 -15.862 13.379 1.00 94.75 188 ALA A CA 1
ATOM 1271 C C . ALA A 1 188 ? -27.277 -17.281 13.942 1.00 94.75 188 ALA A C 1
ATOM 1273 O O . ALA A 1 188 ? -27.508 -17.442 15.146 1.00 94.75 188 ALA A O 1
ATOM 1274 N N . PRO A 1 189 ? -27.216 -18.332 13.100 1.00 96.00 189 PRO A N 1
ATOM 1275 C CA . PRO A 1 189 ? -27.336 -19.699 13.582 1.00 96.00 189 PRO A CA 1
ATOM 1276 C C . PRO A 1 189 ? -26.163 -20.035 14.504 1.00 96.00 189 PRO A C 1
ATOM 1278 O O . PRO A 1 189 ? -25.019 -19.665 14.239 1.00 96.00 189 PRO A O 1
ATOM 1281 N N . VAL A 1 190 ? -26.444 -20.787 15.568 1.00 95.25 190 VAL A N 1
ATOM 1282 C CA . VAL A 1 190 ? -25.390 -21.370 16.403 1.00 95.25 190 VAL A CA 1
ATOM 1283 C C . VAL A 1 190 ? -24.533 -22.285 15.529 1.00 95.25 190 VAL A C 1
ATOM 1285 O O . VAL A 1 190 ? -25.069 -23.097 14.771 1.00 95.25 190 VAL A O 1
ATOM 1288 N N . ASP A 1 191 ? -23.210 -22.161 15.648 1.00 94.38 191 ASP A N 1
ATOM 1289 C CA . ASP A 1 191 ? -22.274 -23.043 14.953 1.00 94.38 191 ASP A CA 1
ATOM 1290 C C . ASP A 1 191 ? -22.613 -24.519 15.272 1.00 94.38 191 ASP A C 1
ATOM 1292 O O . ASP A 1 191 ? -22.692 -24.876 16.455 1.00 94.38 191 ASP A O 1
ATOM 1296 N N . PRO A 1 192 ? -22.808 -25.398 14.267 1.00 97.44 192 PRO A N 1
ATOM 1297 C CA . PRO A 1 192 ? -23.135 -26.808 14.495 1.00 97.44 192 PRO A CA 1
ATOM 1298 C C . PRO A 1 192 ? -22.130 -27.561 15.382 1.00 97.44 192 PRO A C 1
ATOM 1300 O O . PRO A 1 192 ? -22.480 -28.574 15.986 1.00 97.44 192 PRO A O 1
ATOM 1303 N N . ASN A 1 193 ? -20.891 -27.076 15.481 1.00 97.06 193 ASN A N 1
ATOM 1304 C CA . ASN A 1 193 ? -19.819 -27.632 16.300 1.00 97.06 193 ASN A CA 1
ATOM 1305 C C . ASN A 1 193 ? -19.716 -26.989 17.700 1.00 97.06 193 ASN A C 1
ATOM 1307 O O . ASN A 1 193 ? -18.842 -27.360 18.486 1.00 97.06 193 ASN A O 1
ATOM 1311 N N . SER A 1 194 ? -20.601 -26.047 18.052 1.00 94.62 194 SER A N 1
ATOM 1312 C CA . SER A 1 194 ? -20.567 -25.303 19.322 1.00 94.62 194 SER A CA 1
ATOM 1313 C C . SER A 1 194 ? -20.483 -26.220 20.551 1.00 94.62 194 SER A C 1
ATOM 1315 O O . SER A 1 194 ? -19.681 -25.978 21.451 1.00 94.62 194 SER A O 1
ATOM 1317 N N . THR A 1 195 ? -21.219 -27.339 20.567 1.00 93.56 195 THR A N 1
ATOM 1318 C CA . THR A 1 195 ? -21.155 -28.321 21.664 1.00 93.56 195 THR A CA 1
ATOM 1319 C C . THR A 1 195 ? -19.761 -28.925 21.836 1.00 93.56 195 THR A C 1
ATOM 1321 O O . THR A 1 195 ? -19.311 -29.095 22.966 1.00 93.56 195 THR A O 1
ATOM 1324 N N . ALA A 1 196 ? -19.052 -29.234 20.746 1.00 95.25 196 ALA A N 1
ATOM 1325 C CA . ALA A 1 196 ? -17.698 -29.772 20.833 1.00 95.25 196 ALA A CA 1
ATOM 1326 C C . ALA A 1 196 ? -16.712 -28.724 21.367 1.00 95.25 196 ALA A C 1
ATOM 1328 O O . ALA A 1 196 ? -15.864 -29.060 22.190 1.00 95.25 196 ALA A O 1
ATOM 1329 N N . VAL A 1 197 ? -16.861 -27.458 20.958 1.00 91.00 197 VAL A N 1
ATOM 1330 C CA . VAL A 1 197 ? -16.044 -26.335 21.452 1.00 91.00 197 VAL A CA 1
ATOM 1331 C C . VAL A 1 197 ? -16.261 -26.118 22.951 1.00 91.00 197 VAL A C 1
ATOM 1333 O O . VAL A 1 197 ? -15.297 -26.053 23.711 1.00 91.00 197 VAL A O 1
ATOM 1336 N N . ILE A 1 198 ? -17.518 -26.080 23.402 1.00 89.50 198 ILE A N 1
ATOM 1337 C CA . ILE A 1 198 ? -17.858 -25.928 24.824 1.00 89.50 198 ILE A CA 1
ATOM 1338 C C . ILE A 1 198 ? -17.319 -27.112 25.638 1.00 89.50 198 ILE A C 1
ATOM 1340 O O . ILE A 1 198 ? -16.737 -26.911 26.702 1.00 89.50 198 ILE A O 1
ATOM 1344 N N . ASN A 1 199 ? -17.454 -28.341 25.132 1.00 91.25 199 ASN A N 1
ATOM 1345 C CA . ASN A 1 199 ? -16.925 -29.532 25.800 1.00 91.25 199 ASN A CA 1
ATOM 1346 C C . ASN A 1 199 ? -15.392 -29.552 25.853 1.00 91.25 199 ASN A C 1
ATOM 1348 O O . ASN A 1 199 ? -14.837 -30.054 26.827 1.00 91.25 199 ASN A O 1
ATOM 1352 N N . PHE A 1 200 ? -14.717 -29.017 24.831 1.00 91.62 200 PHE A N 1
ATOM 1353 C CA . PHE A 1 200 ? -13.260 -28.894 24.801 1.00 91.62 200 PHE A CA 1
ATOM 1354 C C . PHE A 1 200 ? -12.744 -27.924 25.872 1.00 91.62 200 PHE A C 1
ATOM 1356 O O . PHE A 1 200 ? -11.770 -28.239 26.551 1.00 91.62 200 PHE A O 1
ATOM 1363 N N . ILE A 1 201 ? -13.411 -26.779 26.057 1.00 88.44 201 ILE A N 1
ATOM 1364 C CA . ILE A 1 201 ? -13.095 -25.823 27.134 1.00 88.44 201 ILE A CA 1
ATOM 1365 C C . ILE A 1 201 ? -13.447 -26.430 28.504 1.00 88.44 201 ILE A C 1
ATOM 1367 O O . ILE A 1 201 ? -12.680 -26.322 29.457 1.00 88.44 201 ILE A O 1
ATOM 1371 N N . GLY A 1 202 ? -14.588 -27.119 28.588 1.00 87.25 202 GLY A N 1
ATOM 1372 C CA . GLY A 1 202 ? -15.081 -27.779 29.793 1.00 87.25 202 GLY A CA 1
ATOM 1373 C C . GLY A 1 202 ? -15.914 -26.860 30.693 1.00 87.25 202 GLY A C 1
ATOM 1374 O O . GLY A 1 202 ? -15.690 -25.658 30.793 1.00 87.25 202 GLY A O 1
ATOM 1375 N N . SER A 1 203 ? -16.887 -27.438 31.405 1.00 81.25 203 SER A N 1
ATOM 1376 C CA . SER A 1 203 ? -17.842 -26.692 32.247 1.00 81.25 203 SER A CA 1
ATOM 1377 C C . SER A 1 203 ? -17.304 -26.290 33.629 1.00 81.25 203 SER A C 1
ATOM 1379 O O . SER A 1 203 ? -18.047 -25.743 34.440 1.00 81.25 203 SER A O 1
ATOM 1381 N N . GLY A 1 204 ? -16.051 -26.633 33.938 1.00 85.12 204 GLY A N 1
ATOM 1382 C CA . GLY A 1 204 ? -15.414 -26.374 35.234 1.00 85.12 204 GLY A CA 1
ATOM 1383 C C . GLY A 1 204 ? -14.432 -25.202 35.236 1.00 85.12 204 GLY A C 1
ATOM 1384 O O . GLY A 1 204 ? -13.936 -24.841 36.301 1.00 85.12 204 GLY A O 1
ATOM 1385 N N . ILE A 1 205 ? -14.138 -24.620 34.069 1.00 80.25 205 ILE A N 1
ATOM 1386 C CA . ILE A 1 205 ? -13.220 -23.486 33.940 1.00 80.25 205 ILE A CA 1
ATOM 1387 C C . ILE A 1 205 ? -14.040 -22.196 33.994 1.00 80.25 205 ILE A C 1
ATOM 1389 O O . ILE A 1 205 ? -14.910 -21.966 33.156 1.00 80.25 205 ILE A O 1
ATOM 1393 N N . GLY A 1 206 ? -13.784 -21.358 35.000 1.00 76.81 206 GLY A N 1
ATOM 1394 C CA . GLY A 1 206 ? -14.353 -20.014 35.050 1.00 76.81 206 GLY A CA 1
ATOM 1395 C C . GLY A 1 206 ? -13.785 -19.159 33.918 1.00 76.81 206 GLY A C 1
ATOM 1396 O O . GLY A 1 206 ? -12.578 -19.165 33.689 1.00 76.81 206 GLY A O 1
ATOM 1397 N N . ILE A 1 207 ? -14.646 -18.426 33.216 1.00 76.00 207 ILE A N 1
ATOM 1398 C CA . ILE A 1 207 ? -14.215 -17.438 32.223 1.00 76.00 207 ILE A CA 1
ATOM 1399 C C . ILE A 1 207 ? -13.857 -16.148 32.964 1.00 76.00 207 ILE A C 1
ATOM 1401 O O . ILE A 1 207 ? -14.629 -15.680 33.804 1.00 76.00 207 ILE A O 1
ATOM 1405 N N . HIS A 1 208 ? -12.699 -15.571 32.648 1.00 74.25 208 HIS A N 1
ATOM 1406 C CA . HIS A 1 208 ? -12.380 -14.202 33.036 1.00 74.25 208 HIS A CA 1
ATOM 1407 C C . HIS A 1 208 ? -13.104 -13.255 32.075 1.00 74.25 208 HIS A C 1
ATOM 1409 O O . HIS A 1 208 ? -12.805 -13.224 30.884 1.00 74.25 208 HIS A O 1
ATOM 1415 N N . ALA A 1 209 ? -14.131 -12.561 32.561 1.00 69.56 209 ALA A N 1
ATOM 1416 C CA . ALA A 1 209 ? -14.883 -11.628 31.736 1.00 69.56 209 ALA A CA 1
ATOM 1417 C C . ALA A 1 209 ? -14.126 -10.297 31.640 1.00 69.56 209 ALA A C 1
ATOM 1419 O O . ALA A 1 209 ? -14.276 -9.442 32.505 1.00 69.56 209 ALA A O 1
ATOM 1420 N N . ASP A 1 210 ? -13.365 -10.111 30.562 1.00 71.06 210 ASP A N 1
ATOM 1421 C CA . ASP A 1 210 ? -12.739 -8.823 30.209 1.00 71.06 210 ASP A CA 1
ATOM 1422 C C . ASP A 1 210 ? -13.692 -7.891 29.437 1.00 71.06 210 ASP A C 1
ATOM 1424 O O . ASP A 1 210 ? -13.284 -7.000 28.697 1.00 71.06 210 ASP A O 1
ATOM 1428 N N . PHE A 1 211 ? -14.998 -8.091 29.608 1.00 72.31 211 PHE A N 1
ATOM 1429 C CA . PHE A 1 211 ? -16.051 -7.276 29.016 1.00 72.31 211 PHE A CA 1
ATOM 1430 C C . PHE A 1 211 ? -16.943 -6.702 30.117 1.00 72.31 211 PHE A C 1
ATOM 1432 O O . PHE A 1 211 ? -17.359 -7.404 31.039 1.00 72.31 211 PHE A O 1
ATOM 1439 N N . GLY A 1 212 ? -17.271 -5.415 30.021 1.00 73.69 212 GLY A N 1
ATOM 1440 C CA . GLY A 1 212 ? -18.157 -4.761 30.976 1.00 73.69 212 GLY A CA 1
ATOM 1441 C C . GLY A 1 212 ? -18.020 -3.244 30.985 1.00 73.69 212 GLY A C 1
ATOM 1442 O O . GLY A 1 212 ? -17.245 -2.665 30.232 1.00 73.69 212 GLY A O 1
ATOM 1443 N N . ALA A 1 213 ? -18.791 -2.606 31.862 1.00 77.50 213 ALA A N 1
ATOM 1444 C CA . ALA A 1 213 ? -18.701 -1.183 32.164 1.00 77.50 213 ALA A CA 1
ATOM 1445 C C . ALA A 1 213 ? -18.833 -0.973 33.679 1.00 77.50 213 ALA A C 1
ATOM 1447 O O . ALA A 1 213 ? -19.411 -1.803 34.383 1.00 77.50 213 ALA A O 1
ATOM 1448 N N . GLY A 1 214 ? -18.333 0.156 34.183 1.00 83.69 214 GLY A N 1
ATOM 1449 C CA . GLY A 1 214 ? -18.387 0.500 35.605 1.00 83.69 214 GLY A CA 1
ATOM 1450 C C . GLY A 1 214 ? -17.134 0.077 36.370 1.00 83.69 214 GLY A C 1
ATOM 1451 O O . GLY A 1 214 ? -16.040 0.043 35.810 1.00 83.69 214 GLY A O 1
ATOM 1452 N N . GLN A 1 215 ? -17.285 -0.185 37.671 1.00 87.56 215 GLN A N 1
ATOM 1453 C CA . GLN A 1 215 ? -16.166 -0.511 38.553 1.00 87.56 215 GLN A CA 1
ATOM 1454 C C . GLN A 1 215 ? -16.118 -2.000 38.894 1.00 87.56 215 GLN A C 1
ATOM 1456 O O . GLN A 1 215 ? -17.111 -2.587 39.320 1.00 87.56 215 GLN A O 1
ATOM 1461 N N . TYR A 1 216 ? -14.926 -2.575 38.800 1.00 85.69 216 TYR A N 1
ATOM 1462 C CA . TYR A 1 216 ? -14.566 -3.882 39.317 1.00 85.69 216 TYR A CA 1
ATOM 1463 C C . TYR A 1 216 ? -13.401 -3.724 40.298 1.00 85.69 216 TYR A C 1
ATOM 1465 O O . TYR A 1 216 ? -12.385 -3.113 39.982 1.00 85.69 216 TYR A O 1
ATOM 1473 N N . GLN A 1 217 ? -13.575 -4.216 41.529 1.00 87.12 217 GLN A N 1
ATOM 1474 C CA . GLN A 1 217 ? -12.580 -4.102 42.611 1.00 87.12 217 GLN A CA 1
ATOM 1475 C C . GLN A 1 217 ? -12.055 -2.667 42.852 1.00 87.12 217 GLN A C 1
ATOM 1477 O O . GLN A 1 217 ? -10.904 -2.465 43.226 1.00 87.12 217 GLN A O 1
ATOM 1482 N N . GLY A 1 218 ? -12.912 -1.656 42.668 1.00 87.69 218 GLY A N 1
ATOM 1483 C CA . GLY A 1 218 ? -12.563 -0.247 42.893 1.00 87.69 218 GLY A CA 1
ATOM 1484 C C . GLY A 1 218 ? -11.838 0.441 41.730 1.00 87.69 218 GLY A C 1
ATOM 1485 O O . GLY A 1 218 ? -11.509 1.620 41.851 1.00 87.69 218 GLY A O 1
ATOM 1486 N N . SER A 1 219 ? -11.642 -0.254 40.609 1.00 89.00 219 SER A N 1
ATOM 1487 C CA . SER A 1 219 ? -11.086 0.280 39.362 1.00 89.00 219 SER A CA 1
ATOM 1488 C C . SER A 1 219 ? -12.059 0.094 38.200 1.00 89.00 219 SER A C 1
ATOM 1490 O O . SER A 1 219 ? -12.969 -0.722 38.273 1.00 89.00 219 SER A O 1
ATOM 1492 N N . THR A 1 220 ? -11.907 0.866 37.129 1.00 86.38 220 THR A N 1
ATOM 1493 C CA . THR A 1 220 ? -12.724 0.721 35.916 1.00 86.38 220 THR A CA 1
ATOM 1494 C C . THR A 1 220 ? -12.427 -0.628 35.265 1.00 86.38 220 THR A C 1
ATOM 1496 O O . THR A 1 220 ? -11.257 -0.970 35.104 1.00 86.38 220 THR A O 1
ATOM 1499 N N . ILE A 1 221 ? -13.468 -1.393 34.928 1.00 86.62 221 ILE A N 1
ATOM 1500 C CA . ILE A 1 221 ? -13.318 -2.637 34.162 1.00 86.62 221 ILE A CA 1
ATOM 1501 C C . ILE A 1 221 ? -13.119 -2.315 32.674 1.00 86.62 221 ILE A C 1
ATOM 1503 O O . ILE A 1 221 ? -13.780 -1.419 32.147 1.00 86.62 221 ILE A O 1
ATOM 1507 N N . GLY A 1 222 ? -12.219 -3.042 32.010 1.00 88.00 222 GLY A N 1
ATOM 1508 C CA . GLY A 1 222 ? -11.803 -2.760 30.635 1.00 88.00 222 GLY A CA 1
ATOM 1509 C C . GLY A 1 222 ? -10.876 -1.545 30.520 1.00 88.00 222 GLY A C 1
ATOM 1510 O O . GLY A 1 222 ? -10.334 -1.048 31.512 1.00 88.00 222 GLY A O 1
ATOM 1511 N N . ILE A 1 223 ? -10.704 -1.054 29.290 1.00 91.06 223 ILE A N 1
ATOM 1512 C CA . ILE A 1 223 ? -9.827 0.082 28.992 1.00 91.06 223 ILE A CA 1
ATOM 1513 C C . ILE A 1 223 ? -10.680 1.357 28.895 1.00 91.06 223 ILE A C 1
ATOM 1515 O O . ILE A 1 223 ? -11.470 1.502 27.957 1.00 91.06 223 ILE A O 1
ATOM 1519 N N . PRO A 1 224 ? -10.573 2.293 29.854 1.00 91.25 224 PRO A N 1
ATOM 1520 C CA . PRO A 1 224 ? -11.265 3.570 29.759 1.00 91.25 224 PRO A CA 1
ATOM 1521 C C . PRO A 1 224 ? -10.670 4.416 28.626 1.00 91.25 224 PRO A C 1
ATOM 1523 O O . PRO A 1 224 ? -9.474 4.352 28.353 1.00 91.25 224 PRO A O 1
ATOM 1526 N N . TYR A 1 225 ? -11.496 5.263 28.013 1.00 93.81 225 TYR A N 1
ATOM 1527 C CA . TYR A 1 225 ? -11.055 6.190 26.972 1.00 93.81 225 TYR A CA 1
ATOM 1528 C C . TYR A 1 225 ? -11.283 7.651 27.367 1.00 93.81 225 TYR A C 1
ATOM 1530 O O . TYR A 1 225 ? -12.127 7.975 28.212 1.00 93.81 225 TYR A O 1
ATOM 1538 N N . LEU A 1 226 ? -10.543 8.544 26.718 1.00 96.69 226 LEU A N 1
ATOM 1539 C CA . LEU A 1 226 ? -10.724 9.990 26.778 1.00 96.69 226 LEU A CA 1
ATOM 1540 C C . LEU A 1 226 ? -11.008 10.525 25.375 1.00 96.69 226 LEU A C 1
ATOM 1542 O O . LEU A 1 226 ? -10.284 10.209 24.439 1.00 96.69 226 LEU A O 1
ATOM 1546 N N . ILE A 1 227 ? -12.023 11.371 25.229 1.00 97.38 227 ILE A N 1
ATOM 1547 C CA . ILE A 1 227 ? -12.217 12.136 23.994 1.00 97.38 227 ILE A CA 1
ATOM 1548 C C . ILE A 1 227 ? -11.591 13.516 24.177 1.00 97.38 227 ILE A C 1
ATOM 1550 O O . ILE A 1 227 ? -11.901 14.217 25.145 1.00 97.38 227 ILE A O 1
ATOM 1554 N N . VAL A 1 228 ? -10.740 13.909 23.236 1.00 97.38 228 VAL A N 1
ATOM 1555 C CA . VAL A 1 228 ? -10.122 15.234 23.138 1.00 97.38 228 VAL A CA 1
ATOM 1556 C C . VAL A 1 228 ? -10.622 15.947 21.883 1.00 97.38 228 VAL A C 1
ATOM 1558 O O . VAL A 1 228 ? -11.178 15.327 20.979 1.00 97.38 228 VAL A O 1
ATOM 1561 N N . GLY A 1 229 ? -10.440 17.264 21.840 1.00 93.25 229 GLY A N 1
ATOM 1562 C CA . GLY A 1 229 ? -10.669 18.054 20.632 1.00 93.25 229 GLY A CA 1
ATOM 1563 C C . GLY A 1 229 ? -9.467 18.920 20.294 1.00 93.25 229 GLY A C 1
ATOM 1564 O O . GLY A 1 229 ? -8.424 18.820 20.939 1.00 93.25 229 GLY A O 1
ATOM 1565 N N . ALA A 1 230 ? -9.632 19.814 19.320 1.00 89.75 230 ALA A N 1
ATOM 1566 C CA . ALA A 1 230 ? -8.567 20.640 18.743 1.00 89.75 230 ALA A CA 1
ATOM 1567 C C . ALA A 1 230 ? -7.760 21.479 19.755 1.00 89.75 230 ALA A C 1
ATOM 1569 O O . ALA A 1 230 ? -6.701 22.002 19.422 1.00 89.75 230 ALA A O 1
ATOM 1570 N N . GLN A 1 231 ? -8.257 21.647 20.982 1.00 91.12 231 GLN A N 1
ATOM 1571 C CA . GLN A 1 231 ? -7.572 22.365 22.055 1.00 91.12 231 GLN A CA 1
ATOM 1572 C C . GLN A 1 231 ? -6.478 21.534 22.739 1.00 91.12 231 GLN A C 1
ATOM 1574 O O . GLN A 1 231 ? -5.683 22.111 23.476 1.00 91.12 231 GLN A O 1
ATOM 1579 N N . GLN A 1 232 ? -6.436 20.213 22.539 1.00 96.69 232 GLN A N 1
ATOM 1580 C CA . GLN A 1 232 ? -5.433 19.341 23.143 1.00 96.69 232 GLN A CA 1
ATOM 1581 C C . GLN A 1 232 ? -4.145 19.345 22.303 1.00 96.69 232 GLN A C 1
ATOM 1583 O O . GLN A 1 232 ? -4.125 18.761 21.219 1.00 96.69 232 GLN A O 1
ATOM 1588 N N . PRO A 1 233 ? -3.046 19.958 22.779 1.00 93.44 233 PRO A N 1
ATOM 1589 C CA . PRO A 1 233 ? -1.778 19.893 22.067 1.00 93.44 233 PRO A CA 1
ATOM 1590 C C . PRO A 1 233 ? -1.190 18.471 22.109 1.00 93.44 233 PRO A C 1
ATOM 1592 O O . PRO A 1 233 ? -1.419 17.740 23.083 1.00 93.44 233 PRO A O 1
ATOM 1595 N N . PRO A 1 234 ? -0.382 18.089 21.102 1.00 93.75 234 PRO A N 1
ATOM 1596 C CA . PRO A 1 234 ? 0.415 16.875 21.161 1.00 93.75 234 PRO A CA 1
ATOM 1597 C C . PRO A 1 234 ? 1.359 16.872 22.366 1.00 93.75 234 PRO A C 1
ATOM 1599 O O . PRO A 1 234 ? 2.002 17.873 22.683 1.00 93.75 234 PRO A O 1
ATOM 1602 N N . VAL A 1 235 ? 1.451 15.716 23.008 1.00 96.81 235 VAL A N 1
ATOM 1603 C CA . VAL A 1 235 ? 2.322 15.398 24.133 1.00 96.81 235 VAL A CA 1
ATOM 1604 C C . VAL A 1 235 ? 3.421 14.455 23.651 1.00 96.81 235 VAL A C 1
ATOM 1606 O O . VAL A 1 235 ? 3.195 13.580 22.811 1.00 96.81 235 VAL A O 1
ATOM 1609 N N . THR A 1 236 ? 4.631 14.634 24.176 1.00 97.75 236 THR A N 1
ATOM 1610 C CA . THR A 1 236 ? 5.764 13.758 23.869 1.00 97.75 236 THR A CA 1
ATOM 1611 C C . THR A 1 236 ? 5.484 12.331 24.336 1.00 97.75 236 THR A C 1
ATOM 1613 O O . THR A 1 236 ? 5.132 12.099 25.494 1.00 97.75 236 THR A O 1
ATOM 1616 N N . VAL A 1 237 ? 5.702 11.374 23.434 1.00 98.00 237 VAL A N 1
ATOM 1617 C CA . VAL A 1 237 ? 5.609 9.936 23.698 1.00 98.00 237 VAL A CA 1
ATOM 1618 C C . VAL A 1 237 ? 7.003 9.339 23.524 1.00 98.00 237 VAL A C 1
ATOM 1620 O O . VAL A 1 237 ? 7.543 9.322 22.420 1.00 98.00 237 VAL A O 1
ATOM 1623 N N . ASN A 1 238 ? 7.603 8.889 24.624 1.00 98.06 238 ASN A N 1
ATOM 1624 C CA . ASN A 1 238 ? 8.920 8.262 24.638 1.00 98.06 238 ASN A CA 1
ATOM 1625 C C . ASN A 1 238 ? 8.764 6.740 24.629 1.00 98.06 238 ASN A C 1
ATOM 1627 O O . ASN A 1 238 ? 8.207 6.158 25.562 1.00 98.06 238 ASN A O 1
ATOM 1631 N N . PHE A 1 239 ? 9.293 6.088 23.598 1.00 98.12 239 PHE A N 1
ATOM 1632 C CA . PHE A 1 239 ? 9.261 4.633 23.494 1.00 98.12 239 PHE A CA 1
ATOM 1633 C C . PHE A 1 239 ? 10.379 3.986 24.314 1.00 98.12 239 PHE A C 1
ATOM 1635 O O . PHE A 1 239 ? 11.551 4.324 24.158 1.00 98.12 239 PHE A O 1
ATOM 1642 N N . THR A 1 240 ? 10.019 3.025 25.161 1.00 97.88 240 THR A N 1
ATOM 1643 C CA . THR A 1 240 ? 10.943 2.248 26.003 1.00 97.88 240 THR A CA 1
ATOM 1644 C C . THR A 1 240 ? 11.119 0.803 25.525 1.00 97.88 240 THR A C 1
ATOM 1646 O O . THR A 1 240 ? 11.987 0.102 26.046 1.00 97.88 240 THR A O 1
ATOM 1649 N N . ALA A 1 241 ? 10.338 0.366 24.528 1.00 97.38 241 ALA A N 1
ATOM 1650 C CA . ALA A 1 241 ? 10.444 -0.951 23.900 1.00 97.38 241 ALA A CA 1
ATOM 1651 C C . ALA A 1 241 ? 10.290 -0.876 22.365 1.00 97.38 241 ALA A C 1
ATOM 1653 O O . ALA A 1 241 ? 11.238 -0.518 21.667 1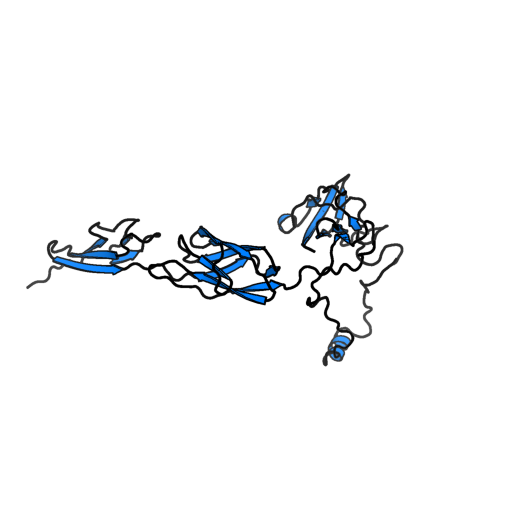.00 97.38 241 ALA A O 1
ATOM 1654 N N . TYR A 1 242 ? 9.111 -1.187 21.825 1.00 96.69 242 TYR A N 1
ATOM 1655 C CA . TYR A 1 242 ? 8.848 -1.434 20.401 1.00 96.69 242 TYR A CA 1
ATOM 1656 C C . TYR A 1 242 ? 8.649 -0.150 19.574 1.00 96.69 242 TYR A C 1
ATOM 1658 O O . TYR A 1 242 ? 7.767 -0.067 18.721 1.00 96.69 242 TYR A O 1
ATOM 1666 N N . GLY A 1 243 ? 9.471 0.878 19.806 1.00 93.88 243 GLY A N 1
ATOM 1667 C CA . GLY A 1 243 ? 9.321 2.181 19.147 1.00 93.88 243 GLY A CA 1
ATOM 1668 C C . GLY A 1 243 ? 9.492 2.142 17.625 1.00 93.88 243 GLY A C 1
ATOM 1669 O O . GLY A 1 243 ? 8.844 2.906 16.924 1.00 93.88 243 GLY A O 1
ATOM 1670 N N . SER A 1 244 ? 10.318 1.233 17.093 1.00 93.00 244 SER A N 1
ATOM 1671 C CA . SER A 1 244 ? 10.497 1.065 15.640 1.00 93.00 244 SER A CA 1
ATOM 1672 C C . SER A 1 244 ? 9.318 0.388 14.937 1.00 93.00 244 SER A C 1
ATOM 1674 O O . SER A 1 244 ? 9.248 0.421 13.714 1.00 93.00 244 SER A O 1
ATOM 1676 N N . GLU A 1 245 ? 8.436 -0.258 15.699 1.00 94.81 245 GLU A N 1
ATOM 1677 C CA . GLU A 1 245 ? 7.217 -0.921 15.216 1.00 94.81 245 GLU A CA 1
ATOM 1678 C C . GLU A 1 245 ? 5.962 -0.086 15.519 1.00 94.81 245 GLU A C 1
ATOM 1680 O O . GLU A 1 245 ? 4.855 -0.509 15.209 1.00 94.81 245 GLU A O 1
ATOM 1685 N N . SER A 1 246 ? 6.136 1.082 16.144 1.00 91.19 246 SER A N 1
ATOM 1686 C CA . SER A 1 246 ? 5.053 1.959 16.584 1.00 91.19 246 SER A CA 1
ATOM 1687 C C . SER A 1 246 ? 4.874 3.147 15.647 1.00 91.19 246 SER A C 1
ATOM 1689 O O . SER A 1 246 ? 5.831 3.614 15.022 1.00 91.19 246 SER A O 1
ATOM 1691 N N . ASP A 1 247 ? 3.664 3.699 15.628 1.00 93.62 247 ASP A N 1
ATOM 1692 C CA . ASP A 1 247 ? 3.426 4.999 15.012 1.00 93.62 247 ASP A CA 1
ATOM 1693 C C . ASP A 1 247 ? 4.160 6.095 15.806 1.00 93.62 247 ASP A C 1
ATOM 1695 O O . ASP A 1 247 ? 4.075 6.138 17.039 1.00 93.62 247 ASP A O 1
ATOM 1699 N N . PRO A 1 248 ? 4.922 6.983 15.145 1.00 90.50 248 PRO A N 1
ATOM 1700 C CA . PRO A 1 248 ? 5.750 7.955 15.842 1.00 90.50 248 PRO A CA 1
ATOM 1701 C C . PRO A 1 248 ? 4.905 9.052 16.507 1.00 90.50 248 PRO A C 1
ATOM 1703 O O . PRO A 1 248 ? 3.959 9.574 15.922 1.00 90.50 248 PRO A O 1
ATOM 1706 N N . GLY A 1 249 ? 5.292 9.451 17.722 1.00 87.50 249 GLY A N 1
ATOM 1707 C CA . GLY A 1 249 ? 4.754 10.646 18.379 1.00 87.50 249 GLY A CA 1
ATOM 1708 C C . GLY A 1 249 ? 5.347 11.961 17.838 1.00 87.50 249 GLY A C 1
ATOM 1709 O O . GLY A 1 249 ? 6.201 11.941 16.947 1.00 87.50 249 GLY A O 1
ATOM 1710 N N . PRO A 1 250 ? 4.966 13.121 18.412 1.00 94.00 250 PRO A N 1
ATOM 1711 C CA . PRO A 1 250 ? 4.084 13.307 19.575 1.00 94.00 250 PRO A CA 1
ATOM 1712 C C . PRO A 1 250 ? 2.598 13.063 19.259 1.00 94.00 250 PRO A C 1
ATOM 1714 O O . PRO A 1 250 ? 2.187 13.146 18.108 1.00 94.00 250 PRO A O 1
ATOM 1717 N N . MET A 1 251 ? 1.787 12.791 20.287 1.00 96.62 251 MET A N 1
ATOM 1718 C CA . MET A 1 251 ? 0.364 12.423 20.149 1.00 96.62 251 MET A CA 1
ATOM 1719 C C . MET A 1 251 ? -0.511 13.253 21.098 1.00 96.62 251 MET A C 1
ATOM 1721 O O . MET A 1 251 ? -0.047 13.558 22.195 1.00 96.62 251 MET A O 1
ATOM 1725 N N . PRO A 1 252 ? -1.765 13.615 20.762 1.00 96.75 252 PRO A N 1
ATOM 1726 C CA . PRO A 1 252 ? -2.659 14.413 21.613 1.00 96.75 252 PRO A CA 1
ATOM 1727 C C . PRO A 1 252 ? -3.238 13.606 22.795 1.00 96.75 252 PRO A C 1
ATOM 1729 O O . PRO A 1 252 ? -4.427 13.671 23.092 1.00 96.75 252 PRO A O 1
ATOM 1732 N N . VAL A 1 253 ? -2.387 12.849 23.492 1.00 98.25 253 VAL A N 1
ATOM 1733 C CA . VAL A 1 253 ? -2.724 12.020 24.653 1.00 98.25 253 VAL A CA 1
ATOM 1734 C C . VAL A 1 253 ? -2.296 12.760 25.925 1.00 98.25 253 VAL A C 1
ATOM 1736 O O . VAL A 1 253 ? -1.130 12.672 26.321 1.00 98.25 253 VAL A O 1
ATOM 1739 N N . PRO A 1 254 ? -3.181 13.530 26.584 1.00 97.62 254 PRO A N 1
ATOM 1740 C CA . PRO A 1 254 ? -2.806 14.248 27.798 1.00 97.62 254 PRO A CA 1
ATOM 1741 C C . PRO A 1 254 ? -2.444 13.271 28.916 1.00 97.62 254 PRO A C 1
ATOM 1743 O O . PRO A 1 254 ? -3.049 12.211 29.038 1.00 97.62 254 PRO A O 1
ATOM 1746 N N . VAL A 1 255 ? -1.521 13.655 29.802 1.00 95.81 255 VAL A N 1
ATOM 1747 C CA . VAL A 1 255 ? -1.149 12.848 30.987 1.00 95.81 255 VAL A CA 1
ATOM 1748 C C . VAL A 1 255 ? -2.302 12.642 31.985 1.00 95.81 255 VAL A C 1
ATOM 1750 O O . VAL A 1 255 ? -2.176 11.876 32.934 1.00 95.81 255 VAL A O 1
ATOM 1753 N N . THR A 1 256 ? -3.437 13.319 31.781 1.00 94.56 256 THR A N 1
ATOM 1754 C CA . THR A 1 256 ? -4.692 13.107 32.515 1.00 94.56 256 THR A CA 1
ATOM 1755 C C . THR A 1 256 ? -5.560 11.990 31.932 1.00 94.56 256 THR A C 1
ATOM 1757 O O . THR A 1 256 ? -6.576 11.652 32.540 1.00 94.56 256 THR A O 1
ATOM 1760 N N . ALA A 1 257 ? -5.204 11.430 30.770 1.00 97.25 257 ALA A N 1
ATOM 1761 C CA . ALA A 1 257 ? -5.924 10.312 30.179 1.00 97.25 257 ALA A CA 1
ATOM 1762 C C . ALA A 1 257 ? -5.899 9.099 31.127 1.00 97.25 257 ALA A C 1
ATOM 1764 O O . ALA A 1 257 ? -4.866 8.808 31.742 1.00 97.25 257 ALA A O 1
ATOM 1765 N N . PRO A 1 258 ? -7.035 8.403 31.293 1.00 95.81 258 PRO A N 1
ATOM 1766 C CA . PRO A 1 258 ? -7.117 7.288 32.216 1.00 95.81 258 PRO A CA 1
ATOM 1767 C C . PRO A 1 258 ? -6.301 6.108 31.679 1.00 95.81 258 PRO A C 1
ATOM 1769 O O . PRO A 1 258 ? -6.354 5.773 30.500 1.00 95.81 258 PRO A O 1
ATOM 1772 N N . ILE A 1 259 ? -5.554 5.475 32.576 1.00 96.19 259 ILE A N 1
ATOM 1773 C CA . ILE A 1 259 ? -4.816 4.241 32.300 1.00 96.19 259 ILE A CA 1
ATOM 1774 C C . ILE A 1 259 ? -5.734 3.070 32.642 1.00 96.19 259 ILE A C 1
ATOM 1776 O O . ILE A 1 259 ? -6.471 3.142 33.623 1.00 96.19 259 ILE A O 1
ATOM 1780 N N . GLU A 1 260 ? -5.695 1.987 31.879 1.00 93.81 260 GLU A N 1
ATOM 1781 C CA . GLU A 1 260 ? -6.353 0.726 32.225 1.00 93.81 260 GLU A CA 1
ATOM 1782 C C . GLU A 1 260 ? -6.175 0.371 33.717 1.00 93.81 260 GLU A C 1
ATOM 1784 O O . GLU A 1 260 ? -5.074 0.424 34.277 1.00 93.81 260 GLU A O 1
ATOM 1789 N N . GLY A 1 261 ? -7.290 0.071 34.389 1.00 90.38 261 GLY A N 1
ATOM 1790 C CA . GLY A 1 261 ? -7.332 -0.089 35.844 1.00 90.38 261 GLY A CA 1
ATOM 1791 C C . GLY A 1 261 ? -7.445 1.22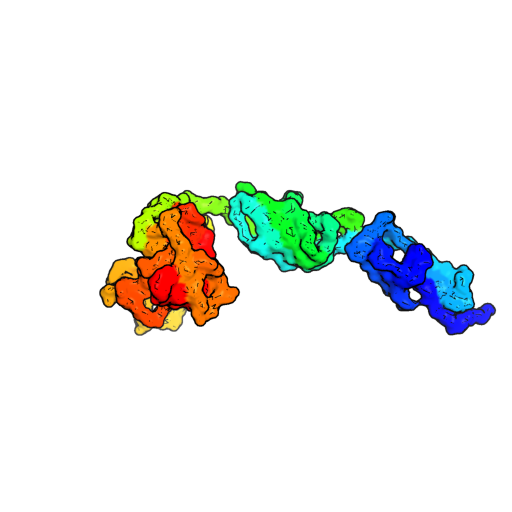2 36.641 1.00 90.38 261 GLY A C 1
ATOM 1792 O O . GLY A 1 261 ? -7.320 1.198 37.866 1.00 90.38 261 GLY A O 1
ATOM 1793 N N . TYR A 1 262 ? -7.707 2.368 36.003 1.00 90.56 262 TYR A N 1
ATOM 1794 C CA . TYR A 1 262 ? -7.954 3.656 36.669 1.00 90.56 262 TYR A CA 1
ATOM 1795 C C . TYR A 1 262 ? -9.069 3.558 37.732 1.00 90.56 262 TYR A C 1
ATOM 1797 O O . TYR A 1 262 ? -10.112 2.961 37.448 1.00 90.56 262 TYR A O 1
ATOM 1805 N N . PRO A 1 263 ? -8.929 4.183 38.922 1.00 91.19 263 PRO A N 1
ATOM 1806 C CA . PRO A 1 263 ? -7.853 5.096 39.333 1.00 91.19 263 PRO A CA 1
ATOM 1807 C C . PRO A 1 263 ? -6.621 4.415 39.940 1.00 91.19 263 PRO A C 1
ATOM 1809 O O . PRO A 1 263 ? -5.656 5.104 40.256 1.00 91.19 263 PRO A O 1
ATOM 1812 N N . ASN A 1 264 ? -6.625 3.089 40.087 1.00 92.31 264 ASN A N 1
ATOM 1813 C CA . ASN A 1 264 ? -5.536 2.329 40.705 1.00 92.31 264 ASN A CA 1
ATOM 1814 C C . ASN A 1 264 ? -4.871 1.395 39.676 1.00 92.31 264 ASN A C 1
ATOM 1816 O O . ASN A 1 264 ? -4.992 0.174 39.799 1.00 92.31 264 ASN A O 1
ATOM 1820 N N . PRO A 1 265 ? -4.209 1.932 38.633 1.00 90.62 265 PRO A N 1
ATOM 1821 C CA . PRO A 1 265 ? -3.640 1.107 37.576 1.00 90.62 265 PRO A CA 1
ATOM 1822 C C . PRO A 1 265 ? -2.506 0.238 38.137 1.00 90.62 265 PRO A C 1
ATOM 1824 O O . PRO A 1 265 ? -1.535 0.752 38.700 1.00 90.62 265 PRO A O 1
ATOM 1827 N N . GLY A 1 266 ? -2.633 -1.081 37.979 1.00 88.06 266 GLY A N 1
ATOM 1828 C CA . GLY A 1 266 ? -1.637 -2.065 38.410 1.00 88.06 266 GLY A CA 1
ATOM 1829 C C . GLY A 1 266 ? -0.426 -2.152 37.474 1.00 88.06 266 GLY A C 1
ATOM 1830 O O . GLY A 1 266 ? -0.145 -1.240 36.701 1.00 88.06 266 GLY A O 1
ATOM 1831 N N . THR A 1 267 ? 0.299 -3.268 37.515 1.00 87.12 267 THR A N 1
ATOM 1832 C CA . THR A 1 267 ? 1.472 -3.528 36.654 1.00 87.12 267 THR A CA 1
ATOM 1833 C C . THR A 1 267 ? 1.130 -4.288 35.366 1.00 87.12 267 THR A C 1
ATOM 1835 O O . THR A 1 267 ? 2.023 -4.898 34.788 1.00 87.12 267 THR A O 1
ATOM 1838 N N . GLY A 1 268 ? -0.151 -4.339 34.984 1.00 88.06 268 GLY A N 1
ATOM 1839 C CA . GLY A 1 268 ? -0.622 -5.024 33.774 1.00 88.06 268 GLY A CA 1
ATOM 1840 C C . GLY A 1 268 ? -0.283 -4.261 32.492 1.00 88.06 268 GLY A C 1
ATOM 1841 O O . GLY A 1 268 ? 0.689 -3.505 32.454 1.00 88.06 268 GLY A O 1
ATOM 1842 N N . ASP A 1 269 ? -1.113 -4.427 31.467 1.00 91.62 269 ASP A N 1
ATOM 1843 C CA . ASP A 1 269 ? -0.853 -3.869 30.137 1.00 91.62 269 ASP A CA 1
ATOM 1844 C C . ASP A 1 269 ? -0.909 -2.335 30.112 1.00 91.62 269 ASP A C 1
ATOM 1846 O O . ASP A 1 269 ? -0.115 -1.694 29.420 1.00 91.62 269 ASP A O 1
ATOM 1850 N N . ARG A 1 270 ? -1.747 -1.721 30.962 1.00 95.12 270 ARG A N 1
ATOM 1851 C CA . ARG A 1 270 ? -1.768 -0.265 31.205 1.00 95.12 270 ARG A CA 1
ATOM 1852 C C . ARG A 1 270 ? -2.038 0.511 29.918 1.00 95.12 270 ARG A C 1
ATOM 1854 O O . ARG A 1 270 ? -1.360 1.506 29.628 1.00 95.12 270 ARG A O 1
ATOM 1861 N N . HIS A 1 271 ? -3.025 0.049 29.160 1.00 97.25 271 HIS A N 1
ATOM 1862 C CA . HIS A 1 271 ? -3.457 0.723 27.946 1.00 97.25 271 HIS A CA 1
ATOM 1863 C C . HIS A 1 271 ? -3.999 2.129 28.244 1.00 97.25 271 HIS A C 1
ATOM 1865 O O . HIS A 1 271 ? -4.622 2.366 29.283 1.00 97.25 271 HIS A O 1
ATOM 1871 N N . VAL A 1 272 ? -3.767 3.066 27.328 1.00 98.06 272 VAL A N 1
ATOM 1872 C CA . VAL A 1 272 ? -4.375 4.405 27.328 1.00 98.06 272 VAL A CA 1
ATOM 1873 C C . VAL A 1 272 ? -5.012 4.623 25.968 1.00 98.06 272 VAL A C 1
ATOM 1875 O O . VAL A 1 272 ? -4.311 4.563 24.963 1.00 98.06 272 VAL A O 1
ATOM 1878 N N . LEU A 1 273 ? -6.318 4.897 25.947 1.00 97.25 273 LEU A N 1
ATOM 1879 C CA . LEU A 1 273 ? -7.082 5.145 24.724 1.00 97.25 273 LEU A CA 1
ATOM 1880 C C . LEU A 1 273 ? -7.545 6.600 24.655 1.00 97.25 273 LEU A C 1
ATOM 1882 O O . LEU A 1 273 ? -8.212 7.097 25.569 1.00 97.25 273 LEU A O 1
ATOM 1886 N N . VAL A 1 274 ? -7.233 7.275 23.549 1.00 97.94 274 VAL A N 1
ATOM 1887 C CA . VAL A 1 274 ? -7.691 8.641 23.276 1.00 97.94 274 VAL A CA 1
ATOM 1888 C C . VAL A 1 274 ? -8.303 8.746 21.888 1.00 97.94 274 VAL A C 1
ATOM 1890 O O . VAL A 1 274 ? -7.695 8.328 20.911 1.00 97.94 274 VAL A O 1
ATOM 1893 N N . LEU A 1 275 ? -9.490 9.345 21.803 1.00 96.25 275 LEU A N 1
ATOM 1894 C CA . LEU A 1 275 ? -10.147 9.689 20.545 1.00 96.25 275 LEU A CA 1
ATOM 1895 C C . LEU A 1 275 ? -10.045 11.197 20.318 1.00 96.25 275 LEU A C 1
ATOM 1897 O O . LEU A 1 275 ? -10.424 11.985 21.184 1.00 96.25 275 LEU A O 1
ATOM 1901 N N . ASP A 1 276 ? -9.572 11.603 19.148 1.00 94.00 276 ASP A N 1
ATOM 1902 C CA . ASP A 1 276 ? -9.531 12.993 18.708 1.00 94.00 276 ASP A CA 1
ATOM 1903 C C . ASP A 1 276 ? -10.745 13.290 17.829 1.00 94.00 276 ASP A C 1
ATOM 1905 O O . ASP A 1 276 ? -10.824 12.893 16.664 1.00 94.00 276 ASP A O 1
ATOM 1909 N N . ASN A 1 277 ? -11.706 14.013 18.402 1.00 92.19 277 ASN A N 1
ATOM 1910 C CA . ASN A 1 277 ? -12.955 14.340 17.728 1.00 92.19 277 ASN A CA 1
ATOM 1911 C C . ASN A 1 277 ? -12.810 15.394 16.622 1.00 92.19 277 ASN A C 1
ATOM 1913 O O . ASN A 1 277 ? -13.752 15.623 15.867 1.00 92.19 277 ASN A O 1
ATOM 1917 N N . SER A 1 278 ? -11.659 16.063 16.550 1.00 86.31 278 SER A N 1
ATOM 1918 C CA . SER A 1 278 ? -11.402 17.155 15.617 1.00 86.31 278 SER A CA 1
ATOM 1919 C C . SER A 1 278 ? -10.620 16.682 14.399 1.00 86.31 278 SER A C 1
ATOM 1921 O O . SER A 1 278 ? -10.862 17.181 13.303 1.00 86.31 278 SER A O 1
ATOM 1923 N N . ASN A 1 279 ? -9.723 15.712 14.586 1.00 84.06 279 ASN A N 1
ATOM 1924 C CA . ASN A 1 279 ? -8.902 15.157 13.511 1.00 84.06 279 ASN A CA 1
ATOM 1925 C C . ASN A 1 279 ? -9.296 13.732 13.092 1.00 84.06 279 ASN A C 1
ATOM 1927 O O . ASN A 1 279 ? -8.699 13.231 12.150 1.00 84.06 279 ASN A O 1
ATOM 1931 N N . CYS A 1 280 ? -10.282 13.104 13.746 1.00 87.25 280 CYS A N 1
ATOM 1932 C CA . CYS A 1 280 ? -10.709 11.727 13.465 1.00 87.25 280 CYS A CA 1
ATOM 1933 C C . CYS A 1 280 ? -9.577 10.702 13.605 1.00 87.25 280 CYS A C 1
ATOM 1935 O O . CYS A 1 280 ? -9.324 9.904 12.714 1.00 87.25 280 CYS A O 1
ATOM 1937 N N . PHE A 1 281 ? -8.904 10.704 14.755 1.00 89.75 281 PHE A N 1
ATOM 1938 C CA . PHE A 1 281 ? -7.906 9.682 15.066 1.00 89.75 281 PHE A CA 1
ATOM 1939 C C . PHE A 1 281 ? -8.196 9.013 16.403 1.00 89.75 281 PHE A C 1
ATOM 1941 O O . PHE A 1 281 ? -8.640 9.663 17.352 1.00 89.75 281 PHE A O 1
ATOM 1948 N N . LEU A 1 282 ? -7.890 7.722 16.486 1.00 93.75 282 LEU A N 1
ATOM 1949 C CA . LEU A 1 282 ? -7.749 6.993 17.739 1.00 93.75 282 LEU A CA 1
ATOM 1950 C C . LEU A 1 282 ? -6.263 6.775 18.008 1.00 93.75 282 LEU A C 1
ATOM 1952 O O . LEU A 1 282 ? -5.513 6.402 17.110 1.00 93.75 282 LEU A O 1
ATOM 1956 N N . TYR A 1 283 ? -5.852 6.999 19.248 1.00 97.19 283 TYR A N 1
ATOM 1957 C CA . TYR A 1 283 ? -4.494 6.790 19.730 1.00 97.19 283 TYR A CA 1
ATOM 1958 C C . TYR A 1 283 ? -4.538 5.774 20.862 1.00 97.19 283 TYR A C 1
ATOM 1960 O O . TYR A 1 283 ? -5.296 5.945 21.821 1.00 97.19 283 TYR A O 1
ATOM 1968 N N . GLU A 1 284 ? -3.699 4.750 20.774 1.00 98.12 284 GLU A N 1
ATOM 1969 C CA . GLU A 1 284 ? -3.507 3.771 21.837 1.00 98.12 284 GLU A CA 1
ATOM 1970 C C . GLU A 1 284 ? -2.044 3.730 22.245 1.00 98.12 284 GLU A C 1
ATOM 1972 O O . GLU A 1 284 ? -1.152 3.627 21.402 1.00 98.12 284 GLU A O 1
ATOM 1977 N N . LEU A 1 285 ? -1.808 3.789 23.552 1.00 98.50 285 LEU A N 1
ATOM 1978 C CA . LEU A 1 285 ? -0.494 3.600 24.152 1.00 98.50 285 LEU A CA 1
ATOM 1979 C C . LEU A 1 285 ? -0.514 2.338 25.012 1.00 98.50 285 LEU A C 1
ATOM 1981 O O . LEU A 1 285 ? -1.407 2.179 25.845 1.00 98.50 285 LEU A O 1
ATOM 1985 N N . TYR A 1 286 ? 0.499 1.488 24.872 1.00 98.00 286 TYR A N 1
ATOM 1986 C CA . TYR A 1 286 ? 0.680 0.276 25.676 1.00 98.00 286 TYR A CA 1
ATOM 1987 C C . TYR A 1 286 ? 1.824 0.437 26.685 1.00 98.00 286 TYR A C 1
ATOM 1989 O O . TYR A 1 286 ? 2.826 1.105 26.410 1.00 98.00 286 TYR A O 1
ATOM 1997 N N . SER A 1 287 ? 1.713 -0.217 27.848 1.00 97.50 287 SER A N 1
ATOM 1998 C CA . SER A 1 287 ? 2.685 -0.156 28.944 1.00 97.50 287 SER A CA 1
ATOM 1999 C C . SER A 1 287 ? 2.985 1.296 29.343 1.00 97.50 287 SER A C 1
ATOM 2001 O O . SER A 1 287 ? 4.139 1.737 29.350 1.00 97.50 287 SER A O 1
ATOM 2003 N N . SER A 1 288 ? 1.925 2.051 29.643 1.00 98.06 288 SER A N 1
ATOM 2004 C CA . SER A 1 288 ? 1.972 3.510 29.756 1.00 98.06 288 SER A CA 1
ATOM 2005 C C . SER A 1 288 ? 2.279 4.004 31.173 1.00 98.06 288 SER A C 1
ATOM 2007 O O . SER A 1 288 ? 1.610 3.662 32.161 1.00 98.06 288 SER A O 1
ATOM 2009 N N . TYR A 1 289 ? 3.287 4.871 31.274 1.00 97.44 289 TYR A N 1
ATOM 2010 C CA . TYR A 1 289 ? 3.714 5.521 32.510 1.00 97.44 289 TYR A CA 1
ATOM 2011 C C . TYR A 1 289 ? 3.882 7.024 32.299 1.00 97.44 289 TYR A C 1
ATOM 2013 O O . TYR A 1 289 ? 4.573 7.463 31.380 1.00 97.44 289 TYR A O 1
ATOM 2021 N N . ILE A 1 290 ? 3.277 7.818 33.181 1.00 97.00 290 ILE A N 1
ATOM 2022 C CA . ILE A 1 290 ? 3.426 9.276 33.169 1.00 97.00 290 ILE A CA 1
ATOM 2023 C C . ILE A 1 290 ? 4.866 9.630 33.561 1.00 97.00 290 ILE A C 1
ATOM 2025 O O . ILE A 1 290 ? 5.384 9.142 34.566 1.00 97.00 290 ILE A O 1
ATOM 2029 N N . SER A 1 291 ? 5.498 10.504 32.782 1.00 96.31 291 SER A N 1
ATOM 2030 C CA . SER A 1 291 ? 6.846 11.023 33.007 1.00 96.31 291 SER A CA 1
ATOM 2031 C C . SER A 1 291 ? 6.829 12.547 32.893 1.00 96.31 291 SER A C 1
ATOM 2033 O O . SER A 1 291 ? 7.064 13.112 31.825 1.00 96.31 291 SER A O 1
ATOM 2035 N N . GLY A 1 292 ? 6.516 13.230 33.997 1.00 95.81 292 GLY A N 1
ATOM 2036 C CA . GLY A 1 292 ? 6.325 14.683 33.999 1.00 95.81 292 GLY A CA 1
ATOM 2037 C C . GLY A 1 292 ? 5.093 15.084 33.188 1.00 95.81 292 GLY A C 1
ATOM 2038 O O . GLY A 1 292 ? 3.984 14.664 33.505 1.00 95.81 292 GLY A O 1
ATOM 2039 N N . ASP A 1 293 ? 5.297 15.885 32.145 1.00 95.62 293 ASP A N 1
ATOM 2040 C CA . ASP A 1 293 ? 4.287 16.291 31.161 1.00 95.62 293 ASP A CA 1
ATOM 2041 C C . ASP A 1 293 ? 4.270 15.394 29.909 1.00 95.62 293 ASP A C 1
ATOM 2043 O O . ASP A 1 293 ? 3.635 15.742 28.920 1.00 95.62 293 ASP A O 1
ATOM 2047 N N . SER A 1 294 ? 4.952 14.244 29.954 1.00 97.38 294 SER A N 1
ATOM 2048 C CA . SER A 1 294 ? 5.112 13.299 28.843 1.00 97.38 294 SER A CA 1
ATOM 2049 C C . SER A 1 294 ? 4.739 11.864 29.227 1.00 97.38 294 SER A C 1
ATOM 2051 O O . SER A 1 294 ? 4.432 11.571 30.388 1.00 97.38 294 SER A O 1
ATOM 2053 N N . TRP A 1 295 ? 4.805 10.955 28.255 1.00 98.44 295 TRP A N 1
ATOM 2054 C CA . TRP A 1 295 ? 4.607 9.521 28.456 1.00 98.44 295 TRP A CA 1
ATOM 2055 C C . TRP A 1 295 ? 5.888 8.725 28.206 1.00 98.44 295 TRP A C 1
ATOM 2057 O O . TRP A 1 295 ? 6.623 9.006 27.262 1.00 98.44 295 TRP A O 1
ATOM 2067 N N . ASN A 1 296 ? 6.116 7.693 29.017 1.00 98.31 296 ASN A N 1
ATOM 2068 C CA . ASN A 1 296 ? 6.991 6.567 28.697 1.00 98.31 296 ASN A CA 1
ATOM 2069 C C . ASN A 1 296 ? 6.105 5.360 28.377 1.00 98.31 296 ASN A C 1
ATOM 2071 O O . ASN A 1 296 ? 5.303 4.958 29.223 1.00 98.31 296 ASN A O 1
ATOM 2075 N N . VAL A 1 297 ? 6.240 4.797 27.177 1.00 98.56 297 VAL A N 1
ATOM 2076 C CA . VAL A 1 297 ? 5.354 3.741 26.660 1.00 98.56 297 VAL A CA 1
ATOM 2077 C C . VAL A 1 297 ? 6.154 2.603 26.044 1.00 98.56 297 VAL A C 1
ATOM 2079 O O . VAL A 1 297 ? 7.243 2.816 25.513 1.00 98.56 297 VAL A O 1
ATOM 2082 N N . GLY A 1 298 ? 5.607 1.392 26.074 1.00 98.25 298 GLY A N 1
ATOM 2083 C CA . GLY A 1 298 ? 6.186 0.251 25.371 1.00 98.25 298 GLY A CA 1
ATOM 2084 C C . GLY A 1 298 ? 6.012 0.361 23.856 1.00 98.25 298 GLY A C 1
ATOM 2085 O O . GLY A 1 298 ? 6.976 0.170 23.117 1.00 98.25 298 GLY A O 1
ATOM 2086 N N . SER A 1 299 ? 4.805 0.700 23.405 1.00 98.31 299 SER A N 1
ATOM 2087 C CA . SER A 1 299 ? 4.441 0.885 21.995 1.00 98.31 299 SER A CA 1
ATOM 2088 C C . SER A 1 299 ? 3.246 1.827 21.852 1.00 98.31 299 SER A C 1
ATOM 2090 O O . SER A 1 299 ? 2.597 2.173 22.844 1.00 98.31 299 SER A O 1
ATOM 2092 N N . ALA A 1 300 ? 2.975 2.252 20.618 1.00 97.44 300 ALA A N 1
ATOM 2093 C CA . ALA A 1 300 ? 1.824 3.074 20.280 1.00 97.44 300 ALA A CA 1
ATOM 2094 C C . ALA A 1 300 ? 1.299 2.744 18.882 1.00 97.44 300 ALA A C 1
ATOM 2096 O O . ALA A 1 300 ? 2.073 2.388 17.991 1.00 97.44 300 ALA A O 1
ATOM 2097 N N . ALA A 1 301 ? -0.006 2.907 18.706 1.00 96.44 301 ALA A N 1
ATOM 2098 C CA . ALA A 1 301 ? -0.679 2.759 17.427 1.00 96.44 301 ALA A CA 1
ATOM 2099 C C . ALA A 1 301 ? -1.682 3.901 17.221 1.00 96.44 301 ALA A C 1
ATOM 2101 O O . ALA A 1 301 ? -2.286 4.406 18.176 1.00 96.44 301 ALA A O 1
ATOM 2102 N N . VAL A 1 302 ? -1.809 4.328 15.967 1.00 92.56 302 VAL A N 1
ATOM 2103 C CA . VAL A 1 302 ? -2.691 5.407 15.532 1.00 92.56 302 VAL A CA 1
ATOM 2104 C C . VAL A 1 302 ? -3.595 4.888 14.423 1.00 92.56 302 VAL A C 1
ATOM 2106 O O . VAL A 1 302 ? -3.130 4.380 13.405 1.00 92.56 302 VAL A O 1
ATOM 2109 N N . TRP A 1 303 ? -4.902 5.051 14.605 1.00 86.69 303 TRP A N 1
ATOM 2110 C CA . TRP A 1 303 ? -5.902 4.651 13.620 1.00 86.69 303 TRP A CA 1
ATOM 2111 C C . TRP A 1 303 ? -6.630 5.872 13.094 1.00 86.69 303 TRP A C 1
ATOM 2113 O O . TRP A 1 303 ? -7.137 6.678 13.876 1.00 86.69 303 TRP A O 1
ATOM 2123 N N . ASP A 1 304 ? -6.689 5.969 11.770 1.00 82.75 304 ASP A N 1
ATOM 2124 C CA . ASP A 1 304 ? -7.631 6.832 11.064 1.00 82.75 304 ASP A CA 1
ATOM 2125 C C . ASP A 1 304 ? -9.044 6.299 11.328 1.00 82.75 304 ASP A C 1
ATOM 2127 O O . ASP A 1 304 ? -9.320 5.121 11.064 1.00 82.75 304 ASP A O 1
ATOM 2131 N N . LEU A 1 305 ? -9.871 7.137 11.957 1.00 76.56 305 LEU A N 1
ATOM 2132 C CA . LEU A 1 305 ? -11.237 6.814 12.344 1.00 76.56 305 LEU A CA 1
ATOM 2133 C C . LEU A 1 305 ? -12.180 7.157 11.208 1.00 76.56 305 LEU A C 1
ATOM 2135 O O . LEU A 1 305 ? -12.520 8.346 11.017 1.00 76.56 305 LEU A O 1
#

pLDDT: mean 90.97, std 9.23, range [45.53, 98.81]

Radius of gyration: 31.7 Å; chains: 1; bounding box: 71×52×93 Å

Foldseek 3Di:
DDDDPAAFKFKDKQPHTQYDLARFGADRVGDTDGHLDAHVVNKIKMKIAGPRDRVDIDIDIDGDWQDAWAWDDWPPLEEEAFKDKIKTFTASAHPVKFKDFANHTFQWDQDDRGIIMTMDGHHAFDWTWIWIWHDDPNIHIYGTDTRGYHGDPQPDQLLCFDFFKLGDSNPGDLDDCPDPVNDPCVPPDDDPCVVVVDVVVNPPDDDDPLDDADDDPRFTRHAIAGEDEPVQDFAAEAAPAPAVVADHDRDSQWPPFAWHRPPDDDQPFRKGWYAYSHQQKIKIFTSWDDDPRHIYGNHMYMDRD

Sequence (305 aa):
MSGTTNPAVSWSVNGTTGGTTTSGTIDTSGNYTAPAALPNPNTITIRATSAADASASGSSSVTLLNPTPSLTGINPASVGTGNFSLMVTGSKFVSGAQVLFGATPLQTTFVSSTQLTAVGAASSAGSYAISVTNPSPGSSSSSSIDLQVTGSSQPSNCGSMSIGQGASLGGFVPFAADSLWNTDISSAPVDPNSTAVINFIGSGIGIHADFGAGQYQGSTIGIPYLIVGAQQPPVTVNFTAYGSESDPGPMPVPVTAPIEGYPNPGTGDRHVLVLDNSNCFLYELYSSYISGDSWNVGSAAVWDL